Protein AF-A0AAD9UR66-F1 (afdb_monomer)

Radius of gyration: 23.98 Å; Cα contacts (8 Å, |Δi|>4): 132; chains: 1; bounding box: 66×40×78 Å

Structure (mmCIF, N/CA/C/O backbone):
data_AF-A0AAD9UR66-F1
#
_entry.id   AF-A0AAD9UR66-F1
#
loop_
_atom_site.group_PDB
_atom_site.id
_atom_site.type_symbol
_atom_site.label_atom_id
_atom_site.label_alt_id
_atom_site.label_comp_id
_atom_site.label_asym_id
_atom_site.label_entity_id
_atom_site.label_seq_id
_atom_site.pdbx_PDB_ins_code
_atom_site.Cartn_x
_atom_site.Cartn_y
_atom_site.Cartn_z
_atom_site.occupancy
_atom_site.B_iso_or_equiv
_atom_site.auth_seq_id
_atom_site.auth_comp_id
_atom_site.auth_asym_id
_atom_site.auth_atom_id
_atom_site.pdbx_PDB_model_num
ATOM 1 N N . MET A 1 1 ? -1.899 -6.808 -1.307 1.00 86.00 1 MET A N 1
ATOM 2 C CA . MET A 1 1 ? -2.776 -5.617 -1.385 1.00 86.00 1 MET A CA 1
ATOM 3 C C . MET A 1 1 ? -4.152 -5.946 -1.969 1.00 86.00 1 MET A C 1
ATOM 5 O O . MET A 1 1 ? -5.099 -5.958 -1.200 1.00 86.00 1 MET A O 1
ATOM 9 N N . LEU A 1 2 ? -4.307 -6.311 -3.254 1.00 85.00 2 LEU A N 1
ATOM 10 C CA . LEU A 1 2 ? -5.650 -6.570 -3.832 1.00 85.00 2 LEU A CA 1
ATOM 11 C C . LEU A 1 2 ? -6.428 -7.705 -3.149 1.00 85.00 2 LEU A C 1
ATOM 13 O O . LEU A 1 2 ? -7.561 -7.511 -2.721 1.00 85.00 2 LEU A O 1
ATOM 17 N N . VAL A 1 3 ? -5.807 -8.878 -3.002 1.00 86.25 3 VAL A N 1
ATOM 18 C CA . VAL A 1 3 ? -6.420 -10.044 -2.335 1.00 86.25 3 VAL A CA 1
ATOM 19 C C . VAL A 1 3 ? -6.869 -9.708 -0.909 1.00 86.25 3 VAL A C 1
ATOM 21 O O . VAL A 1 3 ? -7.932 -10.126 -0.460 1.00 86.25 3 VAL A O 1
ATOM 24 N N . GLU A 1 4 ? -6.077 -8.905 -0.210 1.00 84.44 4 GLU A N 1
ATOM 25 C CA . GLU A 1 4 ? -6.364 -8.455 1.147 1.00 84.44 4 GLU A CA 1
ATOM 26 C C . GLU A 1 4 ? -7.526 -7.454 1.191 1.00 84.44 4 GLU A C 1
ATOM 28 O O . GLU A 1 4 ? -8.425 -7.600 2.021 1.00 84.44 4 GLU A O 1
ATOM 33 N N . GLY A 1 5 ? -7.578 -6.511 0.244 1.00 83.56 5 GLY A N 1
ATOM 34 C CA . GLY A 1 5 ? -8.712 -5.604 0.062 1.00 83.56 5 GLY A CA 1
ATOM 35 C C . GLY A 1 5 ? -10.021 -6.352 -0.213 1.00 83.56 5 GLY A C 1
ATOM 36 O O . GLY A 1 5 ? -11.043 -6.047 0.403 1.00 83.56 5 GLY A O 1
ATOM 37 N N . ILE A 1 6 ? -9.988 -7.381 -1.067 1.00 84.44 6 ILE A N 1
ATOM 38 C CA . ILE A 1 6 ? -11.146 -8.249 -1.342 1.00 84.44 6 ILE A CA 1
ATOM 39 C C . ILE A 1 6 ? -11.554 -9.020 -0.081 1.00 84.44 6 ILE A C 1
ATOM 41 O O . ILE A 1 6 ? -12.735 -9.059 0.264 1.00 84.44 6 ILE A O 1
ATOM 45 N N . ASN A 1 7 ? -10.593 -9.601 0.641 1.00 84.94 7 ASN A N 1
ATOM 46 C CA . ASN A 1 7 ? -10.862 -10.335 1.875 1.00 84.94 7 ASN A CA 1
ATOM 47 C C . ASN A 1 7 ? -11.525 -9.447 2.942 1.00 84.94 7 ASN A C 1
ATOM 49 O O . ASN A 1 7 ? -12.503 -9.861 3.565 1.00 84.94 7 ASN A O 1
ATOM 53 N N . LEU A 1 8 ? -11.041 -8.215 3.125 1.00 82.62 8 LEU A N 1
ATOM 54 C CA . LEU A 1 8 ? -11.662 -7.245 4.028 1.00 82.62 8 LEU A CA 1
ATOM 55 C C . LEU A 1 8 ? -13.061 -6.835 3.578 1.00 82.62 8 LEU A C 1
ATOM 57 O O . LEU A 1 8 ? -13.972 -6.779 4.404 1.00 82.62 8 LEU A O 1
ATOM 61 N N . TYR A 1 9 ? -13.242 -6.574 2.283 1.00 83.62 9 TYR A N 1
ATOM 62 C CA . TYR A 1 9 ? -14.551 -6.245 1.729 1.00 83.62 9 TYR A CA 1
ATOM 63 C C . TYR A 1 9 ? -15.562 -7.361 2.000 1.00 83.62 9 TYR A C 1
ATOM 65 O O . TYR A 1 9 ? -16.654 -7.090 2.497 1.00 83.62 9 TYR A O 1
ATOM 73 N N . ILE A 1 10 ? -15.186 -8.620 1.754 1.00 82.44 10 ILE A N 1
ATOM 74 C CA . ILE A 1 10 ? -16.050 -9.761 2.057 1.00 82.44 10 ILE A CA 1
ATOM 75 C C . ILE A 1 10 ? -16.327 -9.814 3.559 1.00 82.44 10 ILE A C 1
ATOM 77 O O . ILE A 1 10 ? -17.490 -9.768 3.924 1.00 82.44 10 ILE A O 1
ATOM 81 N N . LYS A 1 11 ? -15.324 -9.781 4.444 1.00 79.94 11 LYS A N 1
ATOM 82 C CA . LYS A 1 11 ? -15.563 -9.807 5.904 1.00 79.94 11 LYS A CA 1
ATOM 83 C C . LYS A 1 11 ? -16.509 -8.705 6.402 1.00 79.94 11 LYS A C 1
ATOM 85 O O . LYS A 1 11 ? -17.255 -8.931 7.350 1.00 79.94 11 LYS A O 1
ATOM 90 N N . LEU A 1 12 ? -16.470 -7.517 5.798 1.00 75.75 12 LEU A N 1
ATOM 91 C CA . LEU A 1 12 ? -17.280 -6.377 6.233 1.00 75.75 12 LEU A CA 1
ATOM 92 C C . LEU A 1 12 ? -18.671 -6.313 5.595 1.00 75.75 12 LEU A C 1
ATOM 94 O O . LEU A 1 12 ? -19.565 -5.727 6.207 1.00 75.75 12 LEU A O 1
ATOM 98 N N . VAL A 1 13 ? -18.850 -6.871 4.394 1.00 74.69 13 VAL A N 1
ATOM 99 C CA . VAL A 1 13 ? -20.081 -6.725 3.592 1.00 74.69 13 VAL A CA 1
ATOM 100 C C . VAL A 1 13 ? -20.801 -8.060 3.354 1.00 74.69 13 VAL A C 1
ATOM 102 O O . VAL A 1 13 ? -22.018 -8.069 3.192 1.00 74.69 13 VAL A O 1
ATOM 105 N N . LYS A 1 14 ? -20.094 -9.196 3.340 1.00 66.62 14 LYS A N 1
ATOM 106 C CA . LYS A 1 14 ? -20.634 -10.523 2.994 1.00 66.62 14 LYS A CA 1
ATOM 107 C C . LYS A 1 14 ? -20.228 -11.626 3.993 1.00 66.62 14 LYS A C 1
ATOM 109 O O . LYS A 1 14 ? -19.059 -11.932 4.189 1.00 66.62 14 LYS A O 1
ATOM 114 N N . VAL A 1 15 ? -21.210 -12.329 4.556 1.00 65.44 15 VAL A N 1
ATOM 115 C CA . VAL A 1 15 ? -21.036 -13.329 5.635 1.00 65.44 15 VAL A CA 1
ATOM 116 C C . VAL A 1 15 ? -20.659 -14.730 5.098 1.00 65.44 15 VAL A C 1
ATOM 118 O O . VAL A 1 15 ? -21.337 -15.712 5.382 1.00 65.44 15 VAL A O 1
ATOM 121 N N . PHE A 1 16 ? -19.612 -14.864 4.274 1.00 58.22 16 PHE A N 1
ATOM 122 C CA . PHE A 1 16 ? -19.235 -16.167 3.683 1.00 58.22 16 PHE A CA 1
ATOM 123 C C . PHE A 1 16 ? -18.061 -16.872 4.388 1.00 58.22 16 PHE A C 1
ATOM 125 O O . PHE A 1 16 ? -17.147 -16.242 4.916 1.00 58.22 16 PHE A O 1
ATOM 132 N N . SER A 1 17 ? -18.076 -18.213 4.356 1.00 58.41 17 SER A N 1
ATOM 133 C CA . SER A 1 17 ? -17.062 -19.092 4.963 1.00 58.41 17 SER A CA 1
ATOM 134 C C . SER A 1 17 ? -15.722 -19.061 4.210 1.00 58.41 17 SER A C 1
ATOM 136 O O . SER A 1 17 ? -15.641 -19.376 3.023 1.00 58.41 17 SER A O 1
ATOM 138 N N . VAL A 1 18 ? -14.650 -18.708 4.927 1.00 61.53 18 VAL A N 1
ATOM 139 C CA . VAL A 1 18 ? -13.346 -18.280 4.377 1.00 61.53 18 VAL A CA 1
ATOM 140 C C . VAL A 1 18 ? -12.458 -19.445 3.895 1.00 61.53 18 VAL A C 1
ATOM 142 O O . VAL A 1 18 ? -11.559 -19.249 3.078 1.00 61.53 18 VAL A O 1
ATOM 145 N N . LYS A 1 19 ? -12.704 -20.684 4.352 1.00 62.25 19 LYS A N 1
ATOM 146 C CA . LYS A 1 19 ? -11.761 -21.811 4.175 1.00 62.25 19 LYS A CA 1
ATOM 147 C C . LYS A 1 19 ? -11.572 -22.264 2.719 1.00 62.25 19 LYS A C 1
ATOM 149 O O . LYS A 1 19 ? -10.443 -22.519 2.320 1.00 62.25 19 LYS A O 1
ATOM 154 N N . LYS A 1 20 ? -12.636 -22.323 1.904 1.00 61.47 20 LYS A N 1
ATOM 155 C CA . LYS A 1 20 ? -12.526 -22.686 0.470 1.00 61.47 20 LYS A CA 1
ATOM 156 C C . LYS A 1 20 ? -11.923 -21.566 -0.392 1.00 61.47 20 LYS A C 1
ATOM 158 O O . LYS A 1 20 ? -11.473 -21.819 -1.502 1.00 61.47 20 LYS A O 1
ATOM 163 N N . LEU A 1 21 ? -11.892 -20.338 0.123 1.00 73.81 21 LEU A N 1
ATOM 164 C CA . LEU A 1 21 ? -11.498 -19.141 -0.618 1.00 73.81 21 LEU A CA 1
ATOM 165 C C . LEU A 1 21 ? -9.986 -18.868 -0.540 1.00 73.81 21 LEU A C 1
ATOM 167 O O . LEU A 1 21 ? -9.431 -18.234 -1.430 1.00 73.81 21 LEU A O 1
ATOM 171 N N . PHE A 1 22 ? -9.304 -19.392 0.485 1.00 77.50 22 PHE A N 1
ATOM 172 C CA . PHE A 1 22 ? -7.876 -19.150 0.712 1.00 77.50 22 PHE A CA 1
ATOM 173 C C . PHE A 1 22 ? -6.977 -19.694 -0.409 1.00 77.50 22 PHE A C 1
ATOM 175 O O . PHE A 1 22 ? -6.086 -18.989 -0.875 1.00 77.50 22 PHE A O 1
ATOM 182 N N . ALA A 1 23 ? -7.238 -20.913 -0.896 1.00 79.25 23 ALA A N 1
ATOM 183 C CA . ALA A 1 23 ? -6.473 -21.491 -2.004 1.00 79.25 23 ALA A CA 1
ATOM 184 C C . ALA A 1 23 ? -6.641 -20.677 -3.300 1.00 79.25 23 ALA A C 1
ATOM 186 O O . ALA A 1 23 ? -5.665 -20.392 -3.990 1.00 79.25 23 ALA A O 1
ATOM 187 N N . MET A 1 24 ? -7.867 -20.225 -3.586 1.00 81.44 24 MET A N 1
ATOM 188 C CA . MET A 1 24 ? -8.156 -19.345 -4.721 1.00 81.44 24 MET A CA 1
ATOM 189 C C . MET A 1 24 ? -7.433 -17.996 -4.586 1.00 81.44 24 MET A C 1
ATOM 191 O O . MET A 1 24 ? -6.866 -17.494 -5.551 1.00 81.44 24 MET A O 1
ATOM 195 N N . TYR A 1 25 ? -7.396 -17.421 -3.384 1.00 84.00 25 TYR A N 1
ATOM 196 C CA . TYR A 1 25 ? -6.667 -16.185 -3.101 1.00 84.00 25 TYR A CA 1
ATOM 197 C C . TYR A 1 25 ? -5.159 -16.309 -3.279 1.00 84.00 25 TYR A C 1
ATOM 199 O O . TYR A 1 25 ? -4.537 -15.386 -3.805 1.00 84.00 25 TYR A O 1
ATOM 207 N N . LEU A 1 26 ? -4.582 -17.444 -2.889 1.00 83.94 26 LEU A N 1
ATOM 208 C CA . LEU A 1 26 ? -3.169 -17.721 -3.111 1.00 83.94 26 LEU A CA 1
ATOM 209 C C . LEU A 1 26 ? -2.870 -17.849 -4.612 1.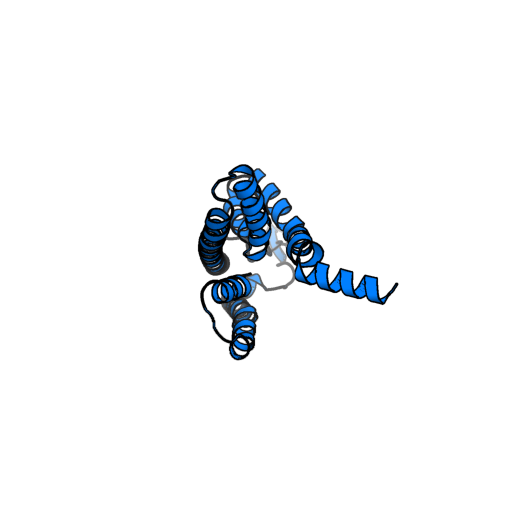00 83.94 26 LEU A C 1
ATOM 211 O O . LEU A 1 26 ? -1.930 -17.228 -5.106 1.00 83.94 26 LEU A O 1
ATOM 215 N N . ALA A 1 27 ? -3.718 -18.571 -5.350 1.00 85.06 27 ALA A N 1
ATOM 216 C CA . ALA A 1 27 ? -3.585 -18.718 -6.797 1.00 85.06 27 ALA A CA 1
ATOM 217 C C . ALA A 1 27 ? -3.698 -17.372 -7.533 1.00 85.06 27 ALA A C 1
ATOM 219 O O . ALA A 1 27 ? -2.895 -17.092 -8.416 1.00 85.06 27 ALA A O 1
ATOM 220 N N . ILE A 1 28 ? -4.633 -16.500 -7.146 1.00 86.25 28 ILE A N 1
ATOM 221 C CA . ILE A 1 28 ? -4.770 -15.163 -7.746 1.00 86.25 28 ILE A CA 1
ATOM 222 C C . ILE A 1 28 ? -3.584 -14.270 -7.363 1.00 86.25 28 ILE A C 1
ATOM 224 O O . ILE A 1 28 ? -3.033 -13.578 -8.216 1.00 86.25 28 ILE A O 1
ATOM 228 N N . GLY A 1 29 ? -3.181 -14.289 -6.090 1.00 85.12 29 GLY A N 1
ATOM 229 C CA . GLY A 1 29 ? -2.119 -13.432 -5.568 1.00 85.12 29 GLY A CA 1
ATOM 230 C C . GLY A 1 29 ? -0.748 -13.711 -6.181 1.00 85.12 29 GLY A C 1
ATOM 231 O O . GLY A 1 29 ? -0.007 -12.765 -6.424 1.00 85.12 29 GLY A O 1
ATOM 232 N N . TRP A 1 30 ? -0.430 -14.978 -6.458 1.00 86.81 30 TRP A N 1
ATOM 233 C CA . TRP A 1 30 ? 0.866 -15.386 -7.014 1.00 86.81 30 TRP A CA 1
ATOM 234 C C . TRP A 1 30 ? 0.812 -15.706 -8.507 1.00 86.81 30 TRP A C 1
ATOM 236 O O . TRP A 1 30 ? 1.728 -15.356 -9.249 1.00 86.81 30 TRP A O 1
ATOM 246 N N . GLY A 1 31 ? -0.273 -16.328 -8.966 1.00 87.12 31 GLY A N 1
ATOM 247 C CA . GLY A 1 31 ? -0.431 -16.755 -10.352 1.00 87.12 31 GLY A CA 1
ATOM 248 C C . GLY A 1 31 ? -0.595 -15.584 -11.313 1.00 87.12 31 GLY A C 1
ATOM 249 O O . GLY A 1 31 ? 0.079 -15.552 -12.337 1.00 87.12 31 GLY A O 1
ATOM 250 N N . VAL A 1 32 ? -1.425 -14.587 -10.983 1.00 84.00 32 VAL A N 1
ATOM 251 C CA . VAL A 1 32 ? -1.643 -13.435 -11.877 1.00 84.00 32 VAL A CA 1
ATOM 252 C C . VAL A 1 32 ? -0.345 -12.645 -12.111 1.00 84.00 32 VAL A C 1
ATOM 254 O O . VAL A 1 32 ? -0.013 -12.422 -13.277 1.00 84.00 32 VAL A O 1
ATOM 257 N N . PRO A 1 33 ? 0.453 -12.279 -11.083 1.00 84.88 33 PRO A N 1
ATOM 258 C CA . PRO A 1 33 ? 1.757 -11.656 -11.310 1.00 84.88 33 PRO A CA 1
ATOM 259 C C . PRO A 1 33 ? 2.722 -12.537 -12.107 1.00 84.88 33 PRO A C 1
ATOM 261 O O . PRO A 1 33 ? 3.376 -12.032 -13.016 1.00 84.88 33 PRO A O 1
ATOM 264 N N . ALA A 1 34 ? 2.787 -13.842 -11.815 1.00 86.62 34 ALA A N 1
ATOM 265 C CA . ALA A 1 34 ? 3.666 -14.766 -12.532 1.00 86.62 34 ALA A CA 1
ATOM 266 C C . ALA A 1 34 ? 3.313 -14.859 -14.026 1.00 86.62 34 ALA A C 1
ATOM 268 O O . ALA A 1 34 ? 4.205 -14.820 -14.870 1.00 86.62 34 ALA A O 1
ATOM 269 N N . VAL A 1 35 ? 2.019 -14.910 -14.361 1.00 86.88 35 VAL A N 1
ATOM 270 C CA . VAL A 1 35 ? 1.535 -14.921 -15.749 1.00 86.88 35 VAL A CA 1
ATOM 271 C C . VAL A 1 35 ? 1.856 -13.606 -16.454 1.00 86.88 35 VAL A C 1
ATOM 273 O O . VAL A 1 35 ? 2.366 -13.633 -17.570 1.00 86.88 35 VAL A O 1
ATOM 276 N N . ILE A 1 36 ? 1.605 -12.457 -15.814 1.00 83.06 36 ILE A N 1
ATOM 277 C CA . ILE A 1 36 ? 1.914 -11.144 -16.402 1.00 83.06 36 ILE A CA 1
ATOM 278 C C . ILE A 1 36 ? 3.416 -11.035 -16.683 1.00 83.06 36 ILE A C 1
ATOM 280 O O . ILE A 1 36 ? 3.804 -10.722 -17.805 1.00 83.06 36 ILE A O 1
ATOM 284 N N . VAL A 1 37 ? 4.265 -11.339 -15.698 1.00 81.75 37 VAL A N 1
ATOM 285 C CA . VAL A 1 37 ? 5.726 -11.279 -15.863 1.00 81.75 37 VAL A CA 1
ATOM 286 C C . VAL A 1 37 ? 6.198 -12.267 -16.931 1.00 81.75 37 VAL A C 1
ATOM 288 O O . VAL A 1 37 ? 6.984 -11.885 -17.796 1.00 81.75 37 VAL A O 1
ATOM 291 N N . GLY A 1 38 ? 5.679 -13.498 -16.932 1.00 83.69 38 GLY A N 1
ATOM 292 C CA . GLY A 1 38 ? 6.021 -14.517 -17.926 1.00 83.69 38 GLY A CA 1
ATOM 293 C C . GLY A 1 38 ? 5.635 -14.122 -19.355 1.00 83.69 38 GLY A C 1
ATOM 294 O O . GLY A 1 38 ? 6.431 -14.291 -20.279 1.00 83.69 38 GLY A O 1
ATOM 295 N N . LEU A 1 39 ? 4.452 -13.530 -19.546 1.00 82.69 39 LEU A N 1
ATOM 296 C CA . LEU A 1 39 ? 4.006 -13.021 -20.847 1.00 82.69 39 LEU A CA 1
ATOM 297 C C . LEU A 1 39 ? 4.889 -11.868 -21.331 1.00 82.69 39 LEU A C 1
ATOM 299 O O . LEU A 1 39 ? 5.317 -11.865 -22.484 1.00 82.69 39 LEU A O 1
ATOM 303 N N . VAL A 1 40 ? 5.207 -10.909 -20.459 1.00 77.38 40 VAL A N 1
ATOM 304 C CA . VAL A 1 40 ? 6.074 -9.775 -20.820 1.00 77.38 40 VAL A CA 1
ATOM 305 C C . VAL A 1 40 ? 7.481 -10.259 -21.174 1.00 77.38 40 VAL A C 1
ATOM 307 O O . VAL A 1 40 ? 8.031 -9.825 -22.188 1.00 77.38 40 VAL A O 1
ATOM 310 N N . ALA A 1 41 ? 8.034 -11.194 -20.396 1.00 76.62 41 ALA A N 1
ATOM 311 C CA . ALA A 1 41 ? 9.328 -11.807 -20.680 1.00 76.62 41 ALA A CA 1
ATOM 312 C C . ALA A 1 41 ? 9.334 -12.557 -22.022 1.00 76.62 41 ALA A C 1
ATOM 314 O O . ALA A 1 41 ? 10.323 -12.501 -22.747 1.00 76.62 41 ALA A O 1
ATOM 315 N N . SER A 1 42 ? 8.213 -13.184 -22.391 1.00 79.38 42 SER A N 1
ATOM 316 C CA . SER A 1 42 ? 8.064 -13.885 -23.672 1.00 79.38 42 SER A CA 1
ATOM 317 C C . SER A 1 42 ? 7.968 -12.926 -24.867 1.00 79.38 42 SER A C 1
ATOM 319 O O . SER A 1 42 ? 8.541 -13.193 -25.919 1.00 79.38 42 SER A O 1
ATOM 321 N N . ILE A 1 43 ? 7.263 -11.797 -24.724 1.00 78.25 43 ILE A N 1
ATOM 322 C CA . ILE A 1 43 ? 7.052 -10.822 -25.814 1.00 78.25 43 ILE A CA 1
ATOM 323 C C . ILE A 1 43 ? 8.304 -9.957 -26.046 1.00 78.25 43 ILE A C 1
ATOM 325 O O . ILE A 1 43 ? 8.606 -9.565 -27.177 1.00 78.25 43 ILE A O 1
ATOM 329 N N . ARG A 1 44 ? 9.034 -9.623 -24.977 1.00 70.50 44 ARG A N 1
ATOM 330 C CA . ARG A 1 44 ? 10.249 -8.796 -25.013 1.00 70.50 44 ARG A CA 1
ATOM 331 C C . ARG A 1 44 ? 11.322 -9.421 -24.110 1.00 70.50 44 ARG A C 1
ATOM 333 O O . ARG A 1 44 ? 11.584 -8.904 -23.019 1.00 70.50 44 ARG A O 1
ATOM 340 N N . PRO A 1 45 ? 11.996 -10.493 -24.560 1.00 67.75 45 PRO A N 1
ATOM 341 C CA . PRO A 1 45 ? 13.070 -11.103 -23.781 1.00 67.75 45 PRO A CA 1
ATOM 342 C C . PRO A 1 45 ? 14.215 -10.114 -23.536 1.00 67.75 45 PRO A C 1
ATOM 344 O O . PRO A 1 45 ? 14.779 -10.103 -22.453 1.00 67.75 45 PRO A O 1
ATOM 347 N N . SER A 1 46 ? 14.463 -9.179 -24.464 1.00 63.03 46 SER A N 1
ATOM 348 C CA . SER A 1 46 ? 15.496 -8.136 -24.359 1.00 63.03 46 SER A CA 1
ATOM 349 C C . SER A 1 46 ? 15.338 -7.168 -23.173 1.00 63.03 46 SER A C 1
ATOM 351 O O . SER A 1 46 ? 16.288 -6.465 -22.843 1.00 63.03 46 SER A O 1
ATOM 353 N N . THR A 1 47 ? 14.160 -7.102 -22.537 1.00 60.19 47 THR A N 1
ATOM 354 C CA . THR A 1 47 ? 13.935 -6.323 -21.298 1.00 60.19 47 THR A CA 1
ATOM 355 C C . THR A 1 47 ? 14.367 -7.062 -20.030 1.00 60.19 47 THR A C 1
ATOM 357 O O . THR A 1 47 ? 14.636 -6.410 -19.023 1.00 60.19 47 THR A O 1
ATOM 360 N N . PHE A 1 48 ? 14.425 -8.396 -20.077 1.00 59.22 48 PHE A N 1
ATOM 361 C CA . PHE A 1 48 ? 14.907 -9.269 -18.996 1.00 59.22 48 PHE A CA 1
ATOM 362 C C . PHE A 1 48 ? 16.256 -9.918 -19.324 1.00 59.22 48 PHE A C 1
ATOM 364 O O . PHE A 1 48 ? 16.807 -10.647 -18.504 1.00 59.22 48 PHE A O 1
ATOM 371 N N . ASP A 1 49 ? 16.772 -9.660 -20.522 1.00 58.19 49 ASP A N 1
ATOM 372 C CA . ASP A 1 49 ? 18.051 -10.147 -20.994 1.00 58.19 49 ASP A CA 1
ATOM 373 C C . ASP A 1 49 ? 19.171 -9.548 -20.137 1.00 58.19 49 ASP A C 1
ATOM 375 O O . ASP A 1 49 ? 19.441 -8.344 -20.158 1.00 58.19 49 ASP A O 1
ATOM 379 N N . MET A 1 50 ? 19.780 -10.415 -19.331 1.00 55.19 50 MET A N 1
ATOM 380 C CA . MET A 1 50 ? 20.910 -10.106 -18.455 1.00 55.19 50 MET A CA 1
ATOM 381 C C . MET A 1 50 ? 22.239 -10.122 -19.229 1.00 55.19 50 MET A C 1
ATOM 383 O O . MET A 1 50 ? 23.292 -10.011 -18.600 1.00 55.19 50 MET A O 1
ATOM 387 N N . ALA A 1 51 ? 22.212 -10.273 -20.563 1.00 53.59 51 ALA A N 1
ATOM 388 C CA . ALA A 1 51 ? 23.405 -10.291 -21.400 1.00 53.59 51 ALA A CA 1
ATOM 389 C C . ALA A 1 51 ? 24.291 -9.050 -21.191 1.00 53.59 51 ALA A C 1
ATOM 391 O O . ALA A 1 51 ? 23.831 -7.914 -21.005 1.00 53.59 51 ALA A O 1
ATOM 392 N N . GLU A 1 52 ? 25.597 -9.304 -21.198 1.00 50.66 52 GLU A N 1
ATOM 393 C CA . GLU A 1 52 ? 26.641 -8.309 -20.998 1.00 50.66 52 GLU A CA 1
ATOM 394 C C . GLU A 1 52 ? 26.656 -7.284 -22.144 1.00 50.66 52 GLU A C 1
ATOM 396 O O . GLU A 1 52 ? 26.177 -7.554 -23.245 1.00 50.66 52 GLU A O 1
ATOM 401 N N . SER A 1 53 ? 27.118 -6.066 -21.844 1.00 55.56 53 SER A N 1
ATOM 402 C CA . SER A 1 53 ? 27.027 -4.884 -22.710 1.00 55.56 53 SER A CA 1
ATOM 403 C C . SER A 1 53 ? 27.342 -5.174 -24.177 1.00 55.56 53 SER A C 1
ATOM 405 O O . SER A 1 53 ? 28.341 -5.815 -24.488 1.00 55.56 53 SER A O 1
ATOM 407 N N . GLU A 1 54 ? 26.537 -4.622 -25.082 1.00 58.69 54 GLU A N 1
ATOM 408 C CA . GLU A 1 54 ? 26.784 -4.738 -26.514 1.00 58.69 54 GLU A CA 1
ATOM 409 C C . GLU A 1 54 ? 27.971 -3.843 -26.895 1.00 58.69 54 GLU A C 1
ATOM 411 O O . GLU A 1 54 ? 27.882 -2.610 -26.865 1.00 58.69 54 GLU A O 1
ATOM 416 N N . THR A 1 55 ? 29.109 -4.471 -27.190 1.00 58.62 55 THR A N 1
ATOM 417 C CA . THR A 1 55 ? 30.318 -3.791 -27.661 1.00 58.62 55 THR A CA 1
ATOM 418 C C . THR A 1 55 ? 30.166 -3.512 -29.149 1.00 58.62 55 THR A C 1
ATOM 420 O O . THR A 1 55 ? 30.339 -4.399 -29.983 1.00 58.62 55 THR A O 1
ATOM 423 N N . THR A 1 56 ? 29.828 -2.277 -29.502 1.00 64.75 56 THR A N 1
ATOM 424 C CA . THR A 1 56 ? 29.794 -1.840 -30.901 1.00 64.75 56 THR A CA 1
ATOM 425 C C . THR A 1 56 ? 31.169 -1.318 -31.299 1.00 64.75 56 THR A C 1
ATOM 427 O O . THR A 1 56 ? 31.674 -0.371 -30.694 1.00 64.75 56 THR A O 1
ATOM 430 N N . GLY A 1 57 ? 31.782 -1.932 -32.312 1.00 69.25 57 GLY A N 1
ATOM 431 C CA . GLY A 1 57 ? 32.976 -1.388 -32.953 1.00 69.25 57 GLY A CA 1
ATOM 432 C C . GLY A 1 57 ? 32.606 -0.158 -33.780 1.00 69.25 57 GLY A C 1
ATOM 433 O O . GLY A 1 57 ? 31.756 -0.245 -34.663 1.00 69.25 57 GLY A O 1
ATOM 434 N N . ILE A 1 58 ? 33.219 0.984 -33.483 1.00 76.31 58 ILE A N 1
ATOM 435 C CA . ILE A 1 58 ? 33.088 2.217 -34.257 1.00 76.31 58 ILE A CA 1
ATOM 436 C C . ILE A 1 58 ? 34.384 2.398 -35.043 1.00 76.31 58 ILE A C 1
ATOM 438 O O . ILE A 1 58 ? 35.465 2.508 -34.464 1.00 76.31 58 ILE A O 1
ATOM 442 N N . THR A 1 59 ? 34.273 2.429 -36.367 1.00 71.94 59 THR A N 1
ATOM 443 C CA . THR A 1 59 ? 35.398 2.670 -37.275 1.00 71.94 59 THR A CA 1
ATOM 444 C C . THR A 1 59 ? 35.372 4.117 -37.760 1.00 71.94 59 THR A C 1
ATOM 446 O O . THR A 1 59 ? 34.447 4.513 -38.470 1.00 71.94 59 THR A O 1
ATOM 449 N N . CYS A 1 60 ? 36.390 4.900 -37.400 1.00 75.06 60 CYS A N 1
ATOM 450 C CA . CYS A 1 60 ? 36.591 6.269 -37.879 1.00 75.06 60 CYS A CA 1
ATOM 451 C C . CYS A 1 60 ? 37.860 6.314 -38.740 1.00 75.06 60 CYS A C 1
ATOM 453 O O . CYS A 1 60 ? 38.969 6.469 -38.226 1.00 75.06 60 CYS A O 1
ATOM 455 N N . GLY A 1 61 ? 37.712 6.152 -40.057 1.00 80.62 61 GLY A N 1
ATOM 456 C CA . GLY A 1 61 ? 38.857 6.067 -40.970 1.00 80.62 61 GLY A CA 1
ATOM 457 C C . GLY A 1 61 ? 39.719 4.832 -40.678 1.00 80.62 61 GLY A C 1
ATOM 458 O O . GLY A 1 61 ? 39.204 3.720 -40.670 1.00 80.62 61 GLY A O 1
ATOM 459 N N . ALA A 1 62 ? 41.018 5.020 -40.421 1.00 78.94 62 ALA A N 1
ATOM 460 C CA . ALA A 1 62 ? 41.949 3.939 -40.065 1.00 78.94 62 ALA A CA 1
ATOM 461 C C . ALA A 1 62 ? 41.908 3.528 -38.574 1.00 78.94 62 ALA A C 1
ATOM 463 O O . ALA A 1 62 ? 42.637 2.622 -38.169 1.00 78.94 62 ALA A O 1
ATOM 464 N N . LEU A 1 63 ? 41.097 4.196 -37.743 1.00 72.94 63 LEU A N 1
ATOM 465 C CA . LEU A 1 63 ? 41.030 3.958 -36.302 1.00 72.94 63 LEU A CA 1
ATOM 466 C C . LEU A 1 63 ? 39.824 3.075 -35.942 1.00 72.94 63 LEU A C 1
ATOM 468 O O . LEU A 1 63 ? 38.680 3.437 -36.226 1.00 72.94 63 LEU A O 1
ATOM 472 N N . ASN A 1 64 ? 40.082 1.956 -35.257 1.00 72.88 64 ASN A N 1
ATOM 473 C CA . ASN A 1 64 ? 39.054 1.060 -34.723 1.00 72.88 64 ASN A CA 1
ATOM 474 C C . ASN A 1 64 ? 38.906 1.275 -33.212 1.00 72.88 64 ASN A C 1
ATOM 476 O O . ASN A 1 64 ? 39.830 0.988 -32.452 1.00 72.88 64 ASN A O 1
ATOM 480 N N . LEU A 1 65 ? 37.740 1.757 -32.780 1.00 78.19 65 LEU A N 1
ATOM 481 C CA . LEU A 1 65 ? 37.395 1.949 -31.371 1.00 78.19 65 LEU A CA 1
ATOM 482 C C . LEU A 1 65 ? 36.303 0.964 -30.956 1.00 78.19 65 LEU A C 1
ATOM 484 O O . LEU A 1 65 ? 35.347 0.730 -31.692 1.00 78.19 65 LEU A O 1
ATOM 488 N N . THR A 1 66 ? 36.407 0.415 -29.752 1.00 70.44 66 THR A N 1
ATOM 489 C CA . THR A 1 66 ? 35.339 -0.371 -29.130 1.00 70.44 66 THR A CA 1
ATOM 490 C C . THR A 1 66 ? 34.554 0.529 -28.182 1.00 70.44 66 THR A C 1
ATOM 492 O O . THR A 1 66 ? 35.080 1.010 -27.181 1.00 70.44 66 THR A O 1
ATOM 495 N N . ALA A 1 67 ? 33.287 0.792 -28.504 1.00 64.81 67 ALA A N 1
ATOM 496 C CA . ALA A 1 67 ? 32.384 1.528 -27.628 1.00 64.81 67 ALA A CA 1
ATOM 497 C C . ALA A 1 67 ? 31.452 0.545 -26.915 1.00 64.81 67 ALA A C 1
ATOM 499 O O . ALA A 1 67 ? 30.725 -0.222 -27.552 1.00 64.81 67 ALA A O 1
ATOM 500 N N . THR A 1 68 ? 31.457 0.574 -25.586 1.00 61.28 68 THR A N 1
ATOM 501 C CA . THR A 1 68 ? 30.508 -0.168 -24.756 1.00 61.28 68 THR A CA 1
ATOM 502 C C . THR A 1 68 ? 29.201 0.612 -24.674 1.00 61.28 68 THR A C 1
ATOM 504 O O . THR A 1 68 ? 29.102 1.646 -24.009 1.00 61.28 68 THR A O 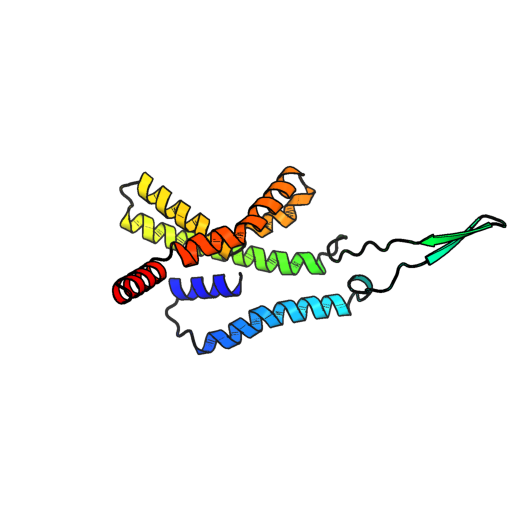1
ATOM 507 N N . LYS A 1 69 ? 28.159 0.132 -25.360 1.00 59.12 69 LYS A N 1
ATOM 508 C CA . LYS A 1 69 ? 26.824 0.719 -25.236 1.00 59.12 69 LYS A CA 1
ATOM 509 C C . LYS A 1 69 ? 26.153 0.133 -24.001 1.00 59.12 69 LYS A C 1
ATOM 511 O O . LYS A 1 69 ? 25.722 -1.021 -23.991 1.00 59.12 69 LYS A O 1
ATOM 516 N N . GLN A 1 70 ? 26.040 0.937 -22.948 1.00 57.19 70 GLN A N 1
ATOM 517 C CA . GLN A 1 70 ? 25.288 0.543 -21.763 1.00 57.19 70 GLN A CA 1
ATOM 518 C C . GLN A 1 70 ? 23.804 0.456 -22.133 1.00 57.19 70 GLN A C 1
ATOM 520 O O . GLN A 1 70 ? 23.129 1.475 -22.285 1.00 57.19 70 GLN A O 1
ATOM 525 N N . ARG A 1 71 ? 23.290 -0.765 -22.335 1.00 55.22 71 ARG A N 1
ATOM 526 C CA . ARG A 1 71 ? 21.851 -0.971 -22.532 1.00 55.22 71 ARG A CA 1
ATOM 527 C C . ARG A 1 71 ? 21.134 -0.427 -21.296 1.00 55.22 71 ARG A C 1
ATOM 529 O O . ARG A 1 71 ? 21.460 -0.803 -20.170 1.00 55.22 71 ARG A O 1
ATOM 536 N N . THR A 1 72 ? 20.176 0.475 -21.492 1.00 53.25 72 THR A N 1
ATOM 537 C CA . THR A 1 72 ? 19.300 0.973 -20.429 1.00 53.25 72 THR A CA 1
ATOM 538 C C . THR A 1 72 ? 18.411 -0.173 -19.957 1.00 53.25 72 THR A C 1
ATOM 540 O O . THR A 1 72 ? 17.334 -0.431 -20.487 1.00 53.25 72 THR A O 1
ATOM 543 N N . ARG A 1 73 ? 18.908 -0.903 -18.956 1.00 53.16 73 ARG A N 1
ATOM 544 C CA . ARG A 1 73 ? 18.209 -1.979 -18.251 1.00 53.16 73 ARG A CA 1
ATOM 545 C C . ARG A 1 73 ? 17.093 -1.369 -17.416 1.00 53.16 73 ARG A C 1
ATOM 547 O O . ARG A 1 73 ? 17.315 -0.950 -16.284 1.00 53.16 73 ARG A O 1
ATOM 554 N N . CYS A 1 74 ? 15.903 -1.247 -17.975 1.00 57.12 74 CYS A N 1
ATOM 555 C CA . CYS A 1 74 ? 14.750 -0.783 -17.221 1.00 57.12 74 CYS A CA 1
ATOM 556 C C . CYS A 1 74 ? 13.491 -1.307 -17.898 1.00 57.12 74 CYS A C 1
ATOM 558 O O . CYS A 1 74 ? 13.081 -0.753 -18.915 1.00 57.12 74 CYS A O 1
ATOM 560 N N . TRP A 1 75 ? 12.817 -2.302 -17.302 1.00 54.72 75 TRP A N 1
ATOM 561 C CA . TRP A 1 75 ? 11.461 -2.661 -17.756 1.00 54.72 75 TRP A CA 1
ATOM 562 C C . TRP A 1 75 ? 10.531 -1.444 -17.717 1.00 54.72 75 TRP A C 1
ATOM 564 O O . TRP A 1 75 ? 9.498 -1.415 -18.379 1.00 54.72 75 TRP A O 1
ATOM 574 N N . MET A 1 76 ? 10.868 -0.468 -16.863 1.00 51.06 76 MET A N 1
ATOM 575 C CA . MET A 1 76 ? 10.077 0.716 -16.554 1.00 51.06 76 MET A CA 1
ATOM 576 C C . MET A 1 76 ? 10.514 1.947 -17.366 1.00 51.06 76 MET A C 1
ATOM 578 O O . MET A 1 76 ? 9.867 2.985 -17.256 1.00 51.06 76 MET A O 1
ATOM 582 N N . ASN A 1 77 ? 11.570 1.834 -18.192 1.00 46.31 77 ASN A N 1
ATOM 583 C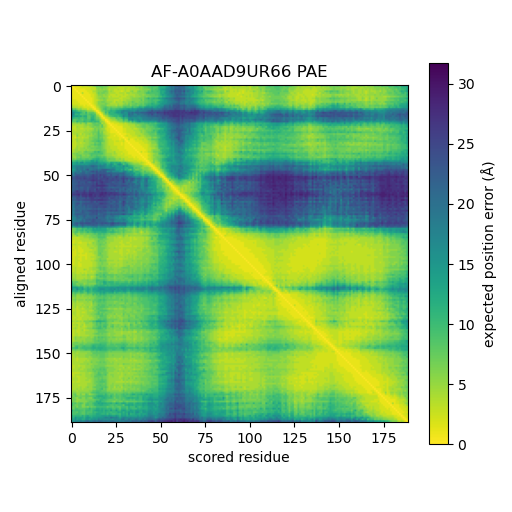 CA . ASN A 1 77 ? 11.949 2.861 -19.166 1.00 46.31 77 ASN A CA 1
ATOM 584 C C . ASN A 1 77 ? 11.266 2.573 -20.499 1.00 46.31 77 ASN A C 1
ATOM 586 O O . ASN A 1 77 ? 11.451 1.515 -21.098 1.00 46.31 77 ASN A O 1
ATOM 590 N N . GLY A 1 78 ? 10.520 3.563 -20.975 1.00 57.62 78 GLY A N 1
ATOM 591 C CA . GLY A 1 78 ? 9.805 3.523 -22.242 1.00 57.62 78 GLY A CA 1
ATOM 592 C C . GLY A 1 78 ? 8.293 3.591 -22.059 1.00 57.62 78 GLY A C 1
ATOM 593 O O . GLY A 1 78 ? 7.740 3.176 -21.040 1.00 57.62 78 GLY A O 1
ATOM 594 N N . ASN A 1 79 ? 7.611 4.086 -23.093 1.00 56.62 79 ASN A N 1
ATOM 595 C CA . ASN A 1 79 ? 6.149 4.192 -23.199 1.00 56.62 79 ASN A CA 1
ATOM 596 C C . ASN A 1 79 ? 5.435 2.821 -23.280 1.00 56.62 79 ASN A C 1
ATOM 598 O O . ASN A 1 79 ? 4.382 2.695 -23.906 1.00 56.62 79 ASN A O 1
ATOM 602 N N . LEU A 1 80 ? 5.992 1.764 -22.680 1.00 62.75 80 LEU A N 1
ATOM 603 C CA . LEU A 1 80 ? 5.389 0.437 -22.668 1.00 62.75 80 LEU A CA 1
ATOM 604 C C . LEU A 1 80 ? 4.319 0.344 -21.575 1.00 62.75 80 LEU A C 1
ATOM 606 O O . LEU A 1 80 ? 4.538 -0.116 -20.452 1.00 62.75 80 LEU A O 1
ATOM 610 N N . TRP A 1 81 ? 3.103 0.712 -21.967 1.00 73.75 81 TRP A N 1
ATOM 611 C CA . TRP A 1 81 ? 1.872 0.494 -21.203 1.00 73.75 81 TRP A CA 1
ATOM 612 C C . TRP A 1 81 ? 1.567 -0.980 -20.909 1.00 73.75 81 TRP A C 1
ATOM 614 O O . TRP A 1 81 ? 0.750 -1.264 -20.040 1.00 73.75 81 TRP A O 1
ATOM 624 N N . ILE A 1 82 ? 2.259 -1.918 -21.560 1.00 72.69 82 ILE A N 1
ATOM 625 C CA . ILE A 1 82 ? 2.163 -3.358 -21.286 1.00 72.69 82 ILE A CA 1
ATOM 626 C C . ILE A 1 82 ? 2.471 -3.694 -19.818 1.00 72.69 82 ILE A C 1
ATOM 628 O O . ILE A 1 82 ? 1.810 -4.559 -19.253 1.00 72.69 82 ILE A O 1
ATOM 632 N N . TYR A 1 83 ? 3.419 -2.993 -19.180 1.00 71.69 83 TYR A N 1
ATOM 633 C CA . TYR A 1 83 ? 3.719 -3.190 -17.756 1.00 71.69 83 TYR A CA 1
ATOM 634 C C . TYR A 1 83 ? 2.888 -2.262 -16.857 1.00 71.69 83 TYR A C 1
ATOM 636 O O . TYR A 1 83 ? 2.284 -2.691 -15.873 1.00 71.69 83 TYR A O 1
ATOM 644 N N . LYS A 1 84 ? 2.829 -0.971 -17.214 1.00 78.44 84 LYS A N 1
ATOM 645 C CA . LYS A 1 84 ? 2.146 0.061 -16.419 1.00 78.44 84 LYS A CA 1
ATOM 646 C C . LYS A 1 84 ? 0.623 -0.165 -16.351 1.00 78.44 84 LYS A C 1
ATOM 648 O O . LYS A 1 84 ? 0.019 0.087 -15.313 1.00 78.44 84 LYS A O 1
ATOM 653 N N . GLY A 1 85 ? 0.010 -0.672 -17.421 1.00 84.38 85 GLY A N 1
ATOM 654 C CA . GLY A 1 85 ? -1.439 -0.847 -17.567 1.00 84.38 85 GLY A CA 1
ATOM 655 C C . GLY A 1 85 ? -2.059 -1.845 -16.582 1.00 84.38 85 GLY A C 1
ATOM 656 O O . GLY A 1 85 ? -2.946 -1.448 -15.825 1.00 84.38 85 GLY A O 1
ATOM 657 N N . PRO A 1 86 ? -1.597 -3.110 -16.520 1.00 85.50 86 PRO A N 1
ATOM 658 C CA . PRO A 1 86 ? -2.113 -4.085 -15.557 1.00 85.50 86 PRO A CA 1
ATOM 659 C C . PRO A 1 86 ? -1.940 -3.632 -14.102 1.00 85.50 86 PRO A C 1
ATOM 661 O O . PRO A 1 86 ? -2.852 -3.783 -13.290 1.00 85.50 86 PRO A O 1
ATOM 664 N N . VAL A 1 87 ? -0.796 -3.017 -13.782 1.00 85.19 87 VAL A N 1
ATOM 665 C CA . VAL A 1 87 ? -0.534 -2.458 -12.447 1.00 85.19 87 VAL A CA 1
ATOM 666 C C . VAL A 1 87 ? -1.518 -1.331 -12.133 1.00 85.19 87 VAL A C 1
ATOM 668 O O . VAL A 1 87 ? -2.125 -1.338 -11.062 1.00 85.19 87 VAL A O 1
ATOM 671 N N . LEU A 1 88 ? -1.738 -0.402 -13.070 1.00 88.81 88 LEU A N 1
ATOM 672 C CA . LEU A 1 88 ? -2.704 0.684 -12.905 1.00 88.81 88 LEU A CA 1
ATOM 673 C C . LEU A 1 88 ? -4.122 0.146 -12.685 1.00 88.81 88 LEU A C 1
ATOM 675 O O . LEU A 1 88 ? -4.809 0.605 -11.776 1.00 88.81 88 LEU A O 1
ATOM 679 N N . ALA A 1 89 ? -4.546 -0.857 -13.456 1.00 89.69 89 ALA A N 1
ATOM 680 C CA . ALA A 1 89 ? -5.859 -1.477 -13.299 1.00 89.69 89 ALA A CA 1
ATOM 681 C C . ALA A 1 89 ? -6.049 -2.062 -11.887 1.00 89.69 89 ALA A C 1
ATOM 683 O O . ALA A 1 89 ? -7.068 -1.803 -11.244 1.00 89.69 89 ALA A O 1
ATOM 684 N N . ILE A 1 90 ? -5.048 -2.780 -11.362 1.00 89.12 90 ILE A N 1
ATOM 685 C CA . ILE A 1 90 ? -5.075 -3.321 -9.992 1.00 89.12 90 ILE A CA 1
ATOM 686 C C . ILE A 1 90 ? -5.173 -2.193 -8.954 1.00 89.12 90 ILE A C 1
ATOM 688 O O . ILE A 1 90 ? -5.951 -2.295 -8.002 1.00 89.12 90 ILE A O 1
ATOM 692 N N . LEU A 1 91 ? -4.412 -1.110 -9.131 1.00 89.81 91 LEU A N 1
ATOM 693 C CA . LEU A 1 91 ? -4.436 0.028 -8.210 1.00 89.81 91 LEU A CA 1
ATOM 694 C C . LEU A 1 91 ? -5.776 0.776 -8.235 1.00 89.81 91 LEU A C 1
ATOM 696 O O . LEU A 1 91 ? -6.259 1.174 -7.176 1.00 89.81 91 LEU A O 1
ATOM 700 N N . LEU A 1 92 ? -6.409 0.923 -9.401 1.00 91.94 92 LEU A N 1
ATOM 701 C CA . LEU A 1 92 ? -7.742 1.523 -9.521 1.00 91.94 92 LEU A CA 1
ATOM 702 C C . LEU A 1 92 ? -8.805 0.677 -8.814 1.00 91.94 92 LEU A C 1
ATOM 704 O O . LEU A 1 92 ? -9.632 1.218 -8.078 1.00 91.94 92 LEU A O 1
ATOM 708 N N . VAL A 1 93 ? -8.753 -0.650 -8.961 1.00 91.12 93 VAL A N 1
ATOM 709 C CA . VAL A 1 93 ? -9.641 -1.554 -8.212 1.00 91.12 93 VAL A CA 1
ATOM 710 C C . VAL A 1 93 ? -9.409 -1.405 -6.706 1.00 91.12 93 VAL A C 1
ATOM 712 O O . VAL A 1 93 ? -10.373 -1.262 -5.952 1.00 91.12 93 VAL A O 1
ATOM 715 N N . ASN A 1 94 ? -8.152 -1.358 -6.254 1.00 91.50 94 ASN A N 1
ATOM 716 C CA . ASN A 1 94 ? -7.836 -1.124 -4.841 1.00 91.50 94 ASN A CA 1
ATOM 717 C C . ASN A 1 94 ? -8.340 0.233 -4.340 1.00 91.50 94 ASN A C 1
ATOM 719 O O . ASN A 1 94 ? -8.811 0.317 -3.208 1.00 91.50 94 ASN A O 1
ATOM 723 N N . PHE A 1 95 ? -8.279 1.281 -5.162 1.00 91.44 95 PHE A N 1
ATOM 724 C CA . PHE A 1 95 ? -8.805 2.599 -4.817 1.00 91.44 95 PHE A CA 1
ATOM 725 C C . PHE A 1 95 ? -10.329 2.578 -4.636 1.00 91.44 95 PHE A C 1
ATOM 727 O O . PHE A 1 95 ? -10.844 3.111 -3.651 1.00 91.44 95 PHE A O 1
ATOM 734 N N . VAL A 1 96 ? -11.056 1.900 -5.530 1.00 92.38 96 VAL A N 1
ATOM 735 C CA . VAL A 1 96 ? -12.510 1.711 -5.394 1.00 92.38 96 VAL A CA 1
ATOM 736 C C . VAL A 1 96 ? -12.838 0.928 -4.122 1.00 92.38 96 VAL A C 1
ATOM 738 O O . VAL A 1 96 ? -13.704 1.341 -3.349 1.00 92.38 96 VAL A O 1
ATOM 741 N N . LEU A 1 97 ? -12.116 -0.166 -3.854 1.00 90.19 97 LEU A N 1
ATOM 742 C CA . LEU A 1 97 ? -12.277 -0.934 -2.616 1.00 90.19 97 LEU A CA 1
ATOM 743 C C . LEU A 1 97 ? -12.001 -0.069 -1.383 1.00 90.19 97 LEU A C 1
ATOM 745 O O . LEU A 1 97 ? -12.777 -0.107 -0.430 1.00 90.19 97 LEU A O 1
ATOM 749 N N . PHE A 1 98 ? -10.954 0.754 -1.411 1.00 91.56 98 PHE A N 1
ATOM 750 C CA . PHE A 1 98 ? -10.628 1.681 -0.332 1.00 91.56 98 PHE A CA 1
ATOM 751 C C . PHE A 1 98 ? -11.776 2.665 -0.073 1.00 91.56 98 PHE A C 1
ATOM 753 O O . PHE A 1 98 ? -12.206 2.802 1.071 1.00 91.56 98 PHE A O 1
ATOM 760 N N . ALA A 1 99 ? -12.341 3.281 -1.116 1.00 92.00 99 ALA A N 1
ATOM 761 C CA . ALA A 1 99 ? -13.476 4.195 -0.986 1.00 92.00 99 ALA A CA 1
ATOM 762 C C . ALA A 1 99 ? -14.728 3.509 -0.406 1.00 92.00 99 ALA A C 1
ATOM 764 O O . ALA A 1 99 ? -15.390 4.067 0.474 1.00 92.00 99 ALA A O 1
ATOM 765 N N . ILE A 1 100 ? -15.035 2.282 -0.845 1.00 91.44 100 ILE A N 1
ATOM 766 C CA . ILE A 1 100 ? -16.158 1.495 -0.308 1.00 91.44 100 ILE A CA 1
ATOM 767 C C . ILE A 1 100 ? -15.932 1.178 1.175 1.00 91.44 100 ILE A C 1
ATOM 769 O O . ILE A 1 100 ? -16.827 1.395 1.995 1.00 91.44 100 ILE A O 1
ATOM 773 N N . LEU A 1 101 ? -14.740 0.695 1.531 1.00 89.69 101 LEU A N 1
ATOM 774 C CA . LEU A 1 101 ? -14.378 0.368 2.910 1.00 89.69 101 LEU A CA 1
ATOM 775 C C . LEU A 1 101 ? -14.450 1.604 3.808 1.00 89.69 101 LEU A C 1
ATOM 777 O O . LEU A 1 101 ? -15.055 1.541 4.879 1.00 89.69 101 LEU A O 1
ATOM 781 N N . LEU A 1 102 ? -13.915 2.739 3.351 1.00 90.19 102 LEU A N 1
ATOM 782 C CA . LEU A 1 102 ? -14.030 4.006 4.063 1.00 90.19 102 LEU A CA 1
ATOM 783 C C . LEU A 1 102 ? -15.489 4.394 4.267 1.00 90.19 102 LEU A C 1
ATOM 785 O O . LEU A 1 102 ? -15.868 4.680 5.397 1.00 90.19 102 LEU A O 1
ATOM 789 N N . ARG A 1 103 ? -16.332 4.352 3.228 1.00 90.94 103 ARG A N 1
ATOM 790 C CA . ARG A 1 103 ? -17.759 4.685 3.356 1.00 90.94 103 ARG A CA 1
ATOM 791 C C . ARG A 1 103 ? -18.445 3.833 4.426 1.00 90.94 103 ARG A C 1
ATOM 793 O O . ARG A 1 103 ? -19.177 4.368 5.257 1.00 90.94 103 ARG A O 1
ATOM 800 N N . VAL A 1 104 ? -18.189 2.525 4.432 1.00 89.38 104 VAL A N 1
ATOM 801 C CA . VAL A 1 104 ? -18.758 1.599 5.425 1.00 89.38 104 VAL A CA 1
ATOM 802 C C . VAL A 1 104 ? -18.245 1.914 6.833 1.00 89.38 104 VAL A C 1
ATOM 804 O O . VAL A 1 104 ? -19.037 1.971 7.776 1.00 89.38 104 VAL A O 1
ATOM 807 N N . ILE A 1 105 ? -16.940 2.144 6.995 1.00 87.56 105 ILE A N 1
ATOM 808 C CA . ILE A 1 105 ? -16.338 2.432 8.303 1.00 87.56 105 ILE A CA 1
ATOM 809 C C . ILE A 1 105 ? -16.809 3.788 8.835 1.00 87.56 105 ILE A C 1
ATOM 811 O O . ILE A 1 105 ? -17.262 3.865 9.977 1.00 87.56 105 ILE A O 1
ATOM 815 N N . PHE A 1 106 ? -16.777 4.839 8.017 1.00 87.94 106 PHE A N 1
ATOM 816 C CA . PHE A 1 106 ? -17.281 6.159 8.391 1.00 87.94 106 PHE A CA 1
ATOM 817 C C . PHE A 1 106 ? -18.769 6.123 8.734 1.00 87.94 106 PHE A C 1
ATOM 819 O O . PHE A 1 106 ? -19.155 6.738 9.725 1.00 87.94 106 PHE A O 1
ATOM 826 N N . GLY A 1 107 ? -19.585 5.354 8.005 1.00 87.69 107 GLY A N 1
ATOM 827 C CA . GLY A 1 107 ? -20.991 5.140 8.353 1.00 87.69 107 GLY A CA 1
ATOM 828 C C . GLY A 1 107 ? -21.162 4.539 9.753 1.00 87.69 107 GLY A C 1
ATOM 829 O O . GLY A 1 107 ? -21.928 5.060 10.565 1.00 87.69 107 GLY A O 1
ATOM 830 N N . LYS A 1 108 ? -20.381 3.501 10.090 1.00 87.69 108 LYS A N 1
ATOM 831 C CA . LYS A 1 108 ? -20.396 2.885 11.431 1.00 87.69 108 LYS A CA 1
ATOM 832 C C . LYS A 1 108 ? -19.906 3.837 12.528 1.00 87.69 108 LYS A C 1
ATOM 834 O O . LYS A 1 108 ? -20.495 3.880 13.607 1.00 87.69 108 LYS A O 1
ATOM 839 N N . ILE A 1 109 ? -18.838 4.600 12.279 1.00 87.56 109 ILE A N 1
ATOM 840 C CA . ILE A 1 109 ? -18.302 5.558 13.262 1.00 87.56 109 ILE A CA 1
ATOM 841 C C . ILE A 1 109 ? -19.288 6.716 13.466 1.00 87.56 109 ILE A C 1
ATOM 843 O O . ILE A 1 109 ? -19.536 7.093 14.609 1.00 87.56 109 ILE A O 1
ATOM 847 N N . SER A 1 110 ? -19.876 7.246 12.391 1.00 88.00 110 SER A N 1
ATOM 848 C CA . SER A 1 110 ? -20.864 8.329 12.438 1.00 88.00 110 SER A CA 1
ATOM 849 C C . SER A 1 110 ? -22.126 7.911 13.191 1.00 88.00 110 SER A C 1
ATOM 851 O O . SER A 1 110 ? -22.566 8.641 14.072 1.00 88.00 110 SER A O 1
ATOM 853 N N . SER A 1 111 ? -22.636 6.696 12.965 1.00 88.69 111 SER A N 1
ATOM 854 C CA . SER A 1 111 ? -23.779 6.170 13.725 1.00 88.69 111 SER A CA 1
ATOM 855 C C . SER A 1 111 ? -23.508 6.080 15.235 1.00 88.69 111 SER A C 1
ATOM 857 O O . SER A 1 111 ? -24.414 6.306 16.031 1.00 88.69 111 SER A O 1
ATOM 859 N N . LYS A 1 112 ? -22.264 5.794 15.648 1.00 86.06 112 LYS A N 1
ATOM 860 C CA . LYS A 1 112 ? -21.896 5.629 17.067 1.00 86.06 112 LYS A CA 1
ATOM 861 C C . LYS A 1 112 ? -21.433 6.921 17.756 1.00 86.06 112 LYS A C 1
ATOM 863 O O . LYS A 1 112 ? -21.541 7.028 18.973 1.00 86.06 112 LYS A O 1
ATOM 868 N N . TYR A 1 113 ? -20.883 7.878 17.006 1.00 87.25 113 TYR A N 1
ATOM 869 C CA . TYR A 1 113 ? -20.235 9.089 17.537 1.00 87.25 113 TYR A CA 1
ATOM 870 C C . TYR A 1 113 ? -20.695 10.386 16.851 1.00 87.25 113 TYR A C 1
ATOM 872 O O . TYR A 1 113 ? -19.988 11.390 16.924 1.00 87.25 113 TYR A O 1
ATOM 880 N N . GLY A 1 114 ? -21.858 10.382 16.193 1.00 79.56 114 GLY A N 1
ATOM 881 C CA . GLY A 1 114 ? -22.346 11.487 15.358 1.00 79.56 114 GLY A CA 1
ATOM 882 C C . GLY A 1 114 ? -22.407 12.847 16.056 1.00 79.56 114 GLY A C 1
ATOM 883 O O . GLY A 1 114 ? -22.160 13.860 15.415 1.00 79.56 114 GLY A O 1
ATOM 884 N N . ASN A 1 115 ? -22.622 12.865 17.374 1.00 85.50 115 ASN A N 1
ATOM 885 C CA . ASN A 1 115 ? -22.729 14.103 18.152 1.00 85.50 115 ASN A CA 1
ATOM 886 C C . ASN A 1 115 ? -21.367 14.753 18.477 1.00 85.50 115 ASN A C 1
ATOM 888 O O . ASN A 1 115 ? -21.327 15.924 18.833 1.00 85.50 115 ASN A O 1
ATOM 892 N N . ASN A 1 116 ? -20.248 14.023 18.354 1.00 89.56 116 ASN A N 1
ATOM 893 C CA . ASN A 1 116 ? -18.909 14.509 18.710 1.00 89.56 116 ASN A CA 1
ATOM 894 C C . ASN A 1 116 ? -17.973 14.510 17.492 1.00 89.56 116 ASN A C 1
ATOM 896 O O . ASN A 1 116 ? -17.198 13.569 17.280 1.00 89.56 116 ASN A O 1
ATOM 900 N N . HIS A 1 117 ? -17.986 15.607 16.728 1.00 86.62 117 HIS A N 1
ATOM 901 C CA . HIS A 1 117 ? -17.201 15.769 15.494 1.00 86.62 117 HIS A CA 1
ATOM 902 C C . HIS A 1 117 ? -15.692 15.525 15.672 1.00 86.62 117 HIS A C 1
ATOM 904 O O . HIS A 1 117 ? -15.062 14.927 14.801 1.00 86.62 117 HIS A O 1
ATOM 910 N N . VAL A 1 118 ? -15.110 15.905 16.815 1.00 88.69 118 VAL A N 1
ATOM 911 C CA . VAL A 1 118 ? -13.679 15.684 17.105 1.00 88.69 118 VAL A CA 1
ATOM 912 C C . VAL A 1 118 ? -13.354 14.190 17.235 1.00 88.69 118 VAL A C 1
ATOM 914 O O . VAL A 1 118 ? -12.353 13.711 16.699 1.00 88.69 118 VAL A O 1
ATOM 917 N N . ILE A 1 119 ? -14.214 13.422 17.913 1.00 88.56 119 ILE A N 1
ATOM 918 C CA . ILE A 1 119 ? -14.025 11.974 18.098 1.00 88.56 119 ILE A CA 1
ATOM 919 C C . ILE A 1 119 ? -14.243 11.243 16.771 1.00 88.56 119 ILE A C 1
ATOM 921 O O . ILE A 1 119 ? -13.468 10.342 16.435 1.00 88.56 119 ILE A O 1
ATOM 925 N N . LEU A 1 120 ? -15.260 11.653 16.008 1.00 90.00 120 LEU A N 1
ATOM 926 C CA . LEU A 1 120 ? -15.534 11.150 14.663 1.00 90.00 120 LEU A CA 1
ATOM 927 C C . LEU A 1 120 ? -14.322 11.347 13.741 1.00 90.00 120 LEU A C 1
ATOM 929 O O . LEU A 1 120 ? -13.845 10.374 13.154 1.00 90.00 120 LEU A O 1
ATOM 933 N N . ALA A 1 121 ? -13.779 12.567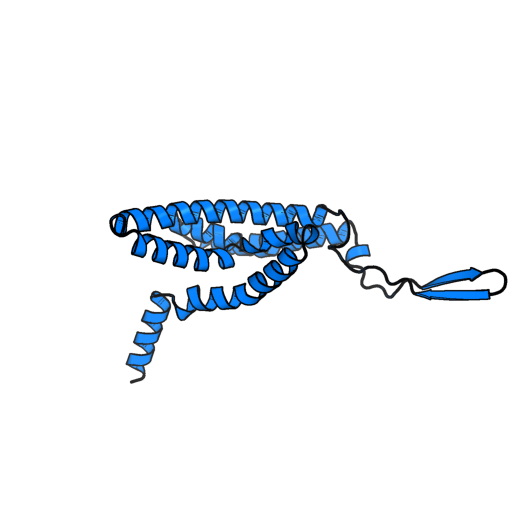 13.677 1.00 87.69 121 ALA A N 1
ATOM 934 C CA . ALA A 1 121 ? -12.614 12.891 12.856 1.00 87.69 121 ALA A CA 1
ATOM 935 C C . ALA A 1 121 ? -11.377 12.086 13.278 1.00 87.69 121 ALA A C 1
ATOM 937 O O . ALA A 1 121 ? -10.720 11.476 12.436 1.00 87.69 121 ALA A O 1
ATOM 938 N N . ARG A 1 122 ? -11.094 11.995 14.584 1.00 89.25 122 ARG A N 1
ATOM 939 C CA . ARG A 1 122 ? -9.940 11.242 15.100 1.00 89.25 122 ARG A CA 1
ATOM 940 C C . ARG A 1 122 ? -10.026 9.749 14.778 1.00 89.25 122 ARG A C 1
ATOM 942 O O . ARG A 1 122 ? -9.028 9.152 14.373 1.00 89.25 122 ARG A O 1
ATOM 949 N N . LYS A 1 123 ? -11.201 9.131 14.945 1.00 88.12 123 LYS A N 1
ATOM 950 C CA . LYS A 1 123 ? -11.405 7.705 14.628 1.00 88.12 123 LYS A CA 1
ATOM 951 C C . LYS A 1 123 ? -11.386 7.441 13.125 1.00 88.12 123 LYS A C 1
ATOM 953 O O . LYS A 1 123 ? -10.793 6.452 12.700 1.00 88.12 123 LYS A O 1
ATOM 958 N N . GLY A 1 124 ? -11.978 8.334 12.336 1.00 89.56 124 GLY A N 1
ATOM 959 C CA . GLY A 1 124 ? -11.935 8.279 10.878 1.00 89.56 124 GLY A CA 1
ATOM 960 C C . GLY A 1 124 ? -10.510 8.378 10.340 1.00 89.56 124 GLY A C 1
ATOM 961 O O . GLY A 1 124 ? -10.082 7.517 9.578 1.00 89.56 124 GLY A O 1
ATOM 962 N N . LEU A 1 125 ? -9.737 9.362 10.810 1.00 89.75 125 LEU A N 1
ATOM 963 C CA . LEU A 1 125 ? -8.336 9.538 10.428 1.00 89.75 125 LEU A CA 1
ATOM 964 C C . LEU A 1 125 ? -7.490 8.318 10.803 1.00 89.75 125 LEU A C 1
ATOM 966 O O . LEU A 1 125 ? -6.719 7.832 9.981 1.00 89.75 125 LEU A O 1
ATOM 970 N N . ARG A 1 126 ? -7.679 7.771 12.011 1.00 88.81 126 ARG A N 1
ATOM 971 C CA . ARG A 1 126 ? -7.005 6.536 12.436 1.00 88.81 126 ARG A CA 1
ATOM 972 C C . ARG A 1 126 ? -7.298 5.376 11.479 1.00 88.81 126 ARG A C 1
ATOM 974 O O . ARG A 1 126 ? -6.388 4.631 11.131 1.00 88.81 126 ARG A O 1
ATOM 981 N N . SER A 1 127 ? -8.550 5.239 11.040 1.00 88.12 127 SER A N 1
ATOM 982 C CA . SER A 1 127 ? -8.944 4.213 10.074 1.00 88.12 127 SER A CA 1
ATOM 983 C C . SER A 1 127 ? -8.312 4.446 8.702 1.00 88.12 127 SER A C 1
ATOM 985 O O . SER A 1 127 ? -7.750 3.511 8.140 1.00 88.12 127 SER A O 1
ATOM 987 N N . ILE A 1 128 ? -8.327 5.681 8.193 1.00 90.44 128 ILE A N 1
ATOM 988 C CA . ILE A 1 128 ? -7.676 6.032 6.924 1.00 90.44 128 ILE A CA 1
ATOM 989 C C . ILE A 1 128 ? -6.191 5.667 6.969 1.00 90.44 128 ILE A C 1
ATOM 991 O O . ILE A 1 128 ? -5.724 4.956 6.085 1.00 90.44 128 ILE A O 1
ATOM 995 N N . ILE A 1 129 ? -5.469 6.091 8.010 1.00 89.06 129 ILE A N 1
ATOM 996 C CA . ILE A 1 129 ? -4.028 5.832 8.154 1.00 89.06 129 ILE A CA 1
ATOM 997 C C . ILE A 1 129 ? -3.733 4.326 8.214 1.00 89.06 129 ILE A C 1
ATOM 999 O O . ILE A 1 129 ? -2.720 3.891 7.680 1.00 89.06 129 ILE A O 1
ATOM 1003 N N . ALA A 1 130 ? -4.617 3.522 8.811 1.00 87.56 130 ALA A N 1
ATOM 1004 C CA . ALA A 1 130 ? -4.455 2.070 8.869 1.00 87.56 130 ALA A CA 1
ATOM 1005 C C . ALA A 1 130 ? -4.794 1.358 7.542 1.00 87.56 130 ALA A C 1
ATOM 1007 O O . ALA A 1 130 ? -4.157 0.359 7.203 1.00 87.56 130 ALA A O 1
ATOM 1008 N N . LEU A 1 131 ? -5.791 1.844 6.789 1.00 87.31 131 LEU A N 1
ATOM 1009 C CA . LEU A 1 131 ? -6.238 1.231 5.527 1.00 87.31 131 LEU A CA 1
ATOM 1010 C C . LEU A 1 131 ? -5.400 1.666 4.316 1.00 87.31 131 LEU A C 1
ATOM 1012 O O . LEU A 1 131 ? -5.235 0.890 3.377 1.00 87.31 131 LEU A O 1
ATOM 1016 N N . LEU A 1 132 ? -4.873 2.889 4.317 1.00 88.31 132 LEU A N 1
ATOM 1017 C CA . LEU A 1 132 ? -4.076 3.439 3.219 1.00 88.31 132 LEU A CA 1
ATOM 1018 C C . LEU A 1 132 ? -2.858 2.557 2.847 1.00 88.31 132 LEU A C 1
ATOM 1020 O O . LEU A 1 132 ? -2.752 2.187 1.673 1.00 88.31 132 LEU A O 1
ATOM 1024 N N . PRO A 1 133 ? -1.973 2.160 3.792 1.00 83.12 133 PRO A N 1
ATOM 1025 C CA . PRO A 1 133 ? -0.839 1.284 3.494 1.00 83.12 133 PRO A CA 1
ATOM 1026 C C . PRO A 1 133 ? -1.275 -0.140 3.134 1.00 83.12 133 PRO A C 1
ATOM 1028 O O . PRO A 1 133 ? -0.554 -0.841 2.433 1.00 83.12 133 PRO A O 1
ATOM 1031 N N . LEU A 1 134 ? -2.456 -0.569 3.579 1.00 86.06 134 LEU A N 1
ATOM 1032 C CA . LEU A 1 134 ? -2.972 -1.915 3.351 1.00 86.06 134 LEU A CA 1
ATOM 1033 C C . LEU A 1 134 ? -3.406 -2.134 1.895 1.00 86.06 134 LEU A C 1
ATOM 1035 O O . LEU A 1 134 ? -3.071 -3.135 1.257 1.00 86.06 134 LEU A O 1
ATOM 1039 N N . LEU A 1 135 ? -4.159 -1.171 1.359 1.00 86.88 135 LEU A N 1
ATOM 1040 C CA . LEU A 1 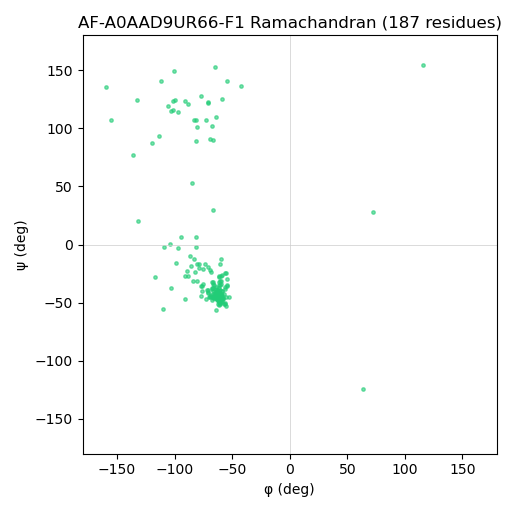135 ? -4.649 -1.218 -0.019 1.00 86.88 135 LEU A CA 1
ATOM 1041 C C . LEU A 1 135 ? -3.645 -0.644 -1.029 1.00 86.88 135 LEU A C 1
ATOM 1043 O O . LEU A 1 135 ? -3.825 -0.828 -2.233 1.00 86.88 135 LEU A O 1
ATOM 1047 N N . GLY A 1 136 ? -2.575 0.004 -0.557 1.00 86.31 136 GLY A N 1
ATOM 1048 C CA . GLY A 1 136 ? -1.490 0.488 -1.411 1.00 86.31 136 GLY A CA 1
ATOM 1049 C C . GLY A 1 136 ? -1.856 1.685 -2.263 1.00 86.31 136 GLY A C 1
ATOM 1050 O O . GLY A 1 136 ? -1.294 1.858 -3.338 1.00 86.31 136 GLY A O 1
ATOM 1051 N N . VAL A 1 137 ? -2.800 2.513 -1.819 1.00 87.62 137 VAL A N 1
ATOM 1052 C CA . VAL A 1 137 ? -3.260 3.679 -2.591 1.00 87.62 137 VAL A CA 1
ATOM 1053 C C . VAL A 1 137 ? -2.115 4.673 -2.846 1.00 87.62 137 VAL A C 1
ATOM 1055 O O . VAL A 1 137 ? -2.095 5.342 -3.876 1.00 87.62 137 VAL A O 1
ATOM 1058 N N . THR A 1 138 ? -1.107 4.704 -1.968 1.00 90.06 138 THR A N 1
ATOM 1059 C CA . THR A 1 138 ? 0.136 5.484 -2.123 1.00 90.06 138 THR A CA 1
ATOM 1060 C C . THR A 1 138 ? 0.897 5.169 -3.411 1.00 90.06 138 THR A C 1
ATOM 1062 O O . THR A 1 138 ? 1.611 6.032 -3.920 1.00 90.06 138 THR A O 1
ATOM 1065 N N . TRP A 1 139 ? 0.715 3.976 -3.986 1.00 90.00 139 TRP A N 1
ATOM 1066 C CA . TRP A 1 139 ? 1.365 3.577 -5.234 1.00 90.00 139 TRP A CA 1
ATOM 1067 C C . TRP A 1 139 ? 0.846 4.329 -6.460 1.00 90.00 139 TRP A C 1
ATOM 1069 O O . TRP A 1 139 ? 1.576 4.448 -7.442 1.00 90.00 139 TRP A O 1
ATOM 1079 N N . LEU A 1 140 ? -0.365 4.899 -6.401 1.00 88.69 140 LEU A N 1
ATOM 1080 C CA . LEU A 1 140 ? -0.887 5.738 -7.483 1.00 88.69 140 LEU A CA 1
ATOM 1081 C C . LEU A 1 140 ? -0.012 6.974 -7.718 1.00 88.69 140 LEU A C 1
ATOM 1083 O O . LEU A 1 140 ? 0.155 7.379 -8.863 1.00 88.69 140 LEU A O 1
ATOM 1087 N N . LEU A 1 141 ? 0.617 7.520 -6.668 1.00 88.12 141 LEU A N 1
ATOM 1088 C CA . LEU A 1 141 ? 1.554 8.643 -6.794 1.00 88.12 141 LEU A CA 1
ATOM 1089 C C . LEU A 1 141 ? 2.750 8.304 -7.692 1.00 88.12 141 LEU A C 1
ATOM 1091 O O . LEU A 1 141 ? 3.274 9.193 -8.355 1.00 88.12 141 LEU A O 1
ATOM 1095 N N . GLY A 1 142 ? 3.124 7.022 -7.778 1.00 86.25 142 GLY A N 1
ATOM 1096 C CA . GLY A 1 142 ? 4.192 6.522 -8.646 1.00 86.25 142 GLY A CA 1
ATOM 1097 C C . GLY A 1 142 ? 3.962 6.809 -10.133 1.00 86.25 142 GLY A C 1
ATOM 1098 O O . GLY A 1 142 ? 4.922 6.946 -10.881 1.00 86.25 142 GLY A O 1
ATOM 1099 N N . PHE A 1 143 ? 2.706 6.957 -10.565 1.00 85.50 143 PHE A N 1
ATOM 1100 C CA . PHE A 1 143 ? 2.365 7.320 -11.946 1.00 85.50 143 PHE A CA 1
ATOM 1101 C C . PHE A 1 143 ? 2.496 8.818 -12.220 1.00 85.50 143 PHE A C 1
ATOM 1103 O O . PHE A 1 143 ? 2.564 9.219 -13.378 1.00 85.50 143 PHE A O 1
ATOM 1110 N N . PHE A 1 144 ? 2.543 9.639 -11.169 1.00 85.19 144 PHE A N 1
ATOM 1111 C CA . PHE A 1 144 ? 2.610 11.091 -11.283 1.00 85.19 144 PHE A CA 1
ATOM 1112 C C . PHE A 1 144 ? 4.013 11.663 -11.006 1.00 85.19 144 PHE A C 1
ATOM 1114 O O . PHE A 1 144 ? 4.203 12.873 -11.087 1.00 85.19 144 PHE A O 1
ATOM 1121 N N . ILE A 1 145 ? 5.011 10.824 -10.705 1.00 85.19 145 ILE A N 1
ATOM 1122 C CA . ILE A 1 145 ? 6.379 11.268 -10.370 1.00 85.19 145 ILE A CA 1
ATOM 1123 C C . ILE A 1 145 ? 7.066 12.036 -11.509 1.00 85.19 145 ILE A C 1
ATOM 1125 O O . ILE A 1 145 ? 7.902 12.896 -11.253 1.00 85.19 145 ILE A O 1
ATOM 1129 N N . GLU A 1 146 ? 6.690 11.759 -12.761 1.00 80.94 146 GLU A N 1
ATOM 1130 C CA . GLU A 1 146 ? 7.243 12.421 -13.950 1.00 80.94 146 GLU A CA 1
ATOM 1131 C C . GLU A 1 146 ? 6.776 13.887 -14.068 1.00 80.94 146 GLU A C 1
ATOM 1133 O O . GLU A 1 146 ? 7.432 14.683 -14.733 1.00 80.94 146 GLU A O 1
ATOM 1138 N N . PHE A 1 147 ? 5.686 14.277 -13.389 1.00 83.12 147 PHE A N 1
ATOM 1139 C CA . PHE A 1 147 ? 5.176 15.652 -13.429 1.00 83.12 147 PHE A CA 1
ATOM 1140 C C . PHE A 1 147 ? 5.925 16.607 -12.494 1.00 83.12 147 PHE A C 1
ATOM 1142 O O . PHE A 1 147 ? 5.993 17.801 -12.779 1.00 83.12 147 PHE A O 1
ATOM 1149 N N . HIS A 1 148 ? 6.442 16.128 -11.354 1.00 87.50 148 HIS A N 1
ATOM 1150 C CA . HIS A 1 148 ? 7.092 17.001 -10.373 1.00 87.50 148 HIS A CA 1
ATOM 1151 C C . HIS A 1 148 ? 8.034 16.244 -9.428 1.00 87.50 148 HIS A C 1
ATOM 1153 O O . HIS A 1 148 ? 7.646 15.251 -8.817 1.00 87.50 148 HIS A O 1
ATOM 1159 N N . TYR A 1 149 ? 9.233 16.783 -9.180 1.00 88.50 149 TYR A N 1
ATOM 1160 C CA . TYR A 1 149 ? 10.234 16.160 -8.295 1.00 88.50 149 TYR A CA 1
ATOM 1161 C C . TYR A 1 149 ? 9.740 15.969 -6.849 1.00 88.50 149 TYR A C 1
ATOM 1163 O O . TYR A 1 149 ? 10.105 15.003 -6.183 1.00 88.50 149 TYR A O 1
ATOM 1171 N N . ILE A 1 150 ? 8.868 16.864 -6.364 1.00 91.06 150 ILE A N 1
ATOM 1172 C CA . ILE A 1 150 ? 8.221 16.746 -5.043 1.00 91.06 150 ILE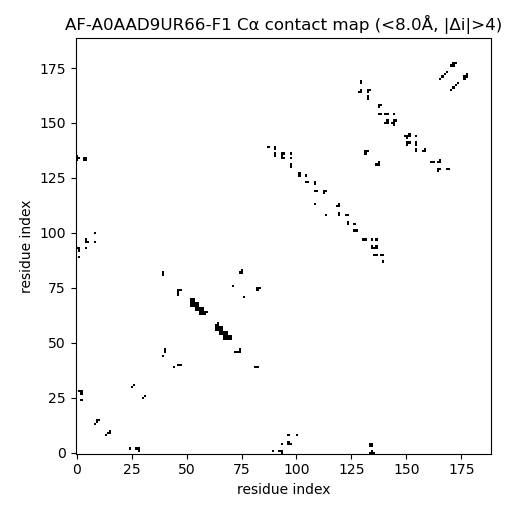 A CA 1
ATOM 1173 C C . ILE A 1 150 ? 7.424 15.438 -4.938 1.00 91.06 150 ILE A C 1
ATOM 1175 O O . ILE A 1 150 ? 7.468 14.780 -3.900 1.00 91.06 150 ILE A O 1
ATOM 1179 N N . LEU A 1 151 ? 6.732 15.031 -6.008 1.00 88.19 151 LEU A N 1
ATOM 1180 C CA . LEU A 1 151 ? 5.949 13.793 -6.024 1.00 88.19 151 LEU A CA 1
ATOM 1181 C C . LEU A 1 151 ? 6.854 12.565 -5.924 1.00 88.19 151 LEU A C 1
ATOM 1183 O O . LEU A 1 151 ? 6.489 11.605 -5.251 1.00 88.19 151 LEU A O 1
ATOM 1187 N N . THR A 1 152 ? 8.054 12.620 -6.504 1.00 88.56 152 THR A N 1
ATOM 1188 C CA . THR A 1 152 ? 9.072 11.574 -6.353 1.00 88.56 152 THR A CA 1
ATOM 1189 C C . THR A 1 152 ? 9.511 11.425 -4.898 1.00 88.56 152 THR A C 1
ATOM 1191 O O . THR A 1 152 ? 9.464 10.320 -4.357 1.00 88.56 152 THR A O 1
ATOM 1194 N N . TYR A 1 153 ? 9.879 12.524 -4.230 1.00 92.06 153 TYR A N 1
ATOM 1195 C CA . TYR A 1 153 ? 10.271 12.482 -2.815 1.00 92.06 153 TYR A CA 1
ATOM 1196 C C . TYR A 1 153 ? 9.127 12.001 -1.916 1.00 92.06 153 TYR A C 1
ATOM 1198 O O . TYR A 1 153 ? 9.338 11.160 -1.040 1.00 92.06 153 TYR A O 1
ATOM 1206 N N . LEU A 1 154 ? 7.905 12.480 -2.166 1.00 91.94 154 LEU A N 1
ATOM 1207 C CA . LEU A 1 154 ? 6.716 12.070 -1.424 1.00 91.94 154 LEU A CA 1
ATOM 1208 C C . LEU A 1 154 ? 6.409 10.580 -1.624 1.00 91.94 154 LEU A C 1
ATOM 1210 O O . LEU A 1 154 ? 6.119 9.877 -0.657 1.00 91.94 154 LEU A O 1
ATOM 1214 N N . PHE A 1 155 ? 6.507 10.084 -2.859 1.00 90.81 155 PHE A N 1
ATOM 1215 C CA . PHE A 1 155 ? 6.324 8.672 -3.183 1.00 90.81 155 PHE A CA 1
ATOM 1216 C C . PHE A 1 155 ? 7.345 7.802 -2.444 1.00 90.81 155 PHE A C 1
ATOM 1218 O O . PHE A 1 155 ? 6.956 6.829 -1.797 1.00 90.81 155 PHE A O 1
ATOM 1225 N N . ILE A 1 156 ? 8.629 8.163 -2.486 1.00 91.56 156 ILE A N 1
ATOM 1226 C CA . ILE A 1 156 ? 9.686 7.414 -1.793 1.00 91.56 156 ILE A CA 1
ATOM 1227 C C . ILE A 1 156 ? 9.410 7.377 -0.288 1.00 91.56 156 ILE A C 1
ATOM 1229 O O . ILE A 1 156 ? 9.413 6.302 0.312 1.00 91.56 156 ILE A O 1
ATOM 1233 N N . TRP A 1 157 ? 9.125 8.528 0.321 1.00 92.94 157 TRP A N 1
ATOM 1234 C CA . TRP A 1 157 ? 8.872 8.626 1.758 1.00 92.94 157 TRP A CA 1
ATOM 1235 C C . TRP A 1 157 ? 7.648 7.808 2.205 1.00 92.94 157 TRP A C 1
ATOM 1237 O O . TRP A 1 157 ? 7.754 6.988 3.120 1.00 92.94 157 TRP A O 1
ATOM 1247 N N . LEU A 1 158 ? 6.508 7.960 1.519 1.00 91.12 158 LEU A N 1
ATOM 1248 C CA . LEU A 1 158 ? 5.265 7.251 1.847 1.00 91.12 158 LEU A CA 1
ATOM 1249 C C . LEU A 1 158 ? 5.395 5.732 1.703 1.00 91.12 158 LEU A C 1
ATOM 1251 O O . LEU A 1 158 ? 4.878 4.997 2.543 1.00 91.12 158 LEU A O 1
ATOM 1255 N N . ASN A 1 159 ? 6.082 5.253 0.664 1.00 90.94 159 ASN A N 1
ATOM 1256 C CA . ASN A 1 159 ? 6.264 3.816 0.453 1.00 90.94 159 ASN A CA 1
ATOM 1257 C C . ASN A 1 159 ? 7.298 3.219 1.415 1.00 90.94 159 ASN A C 1
ATOM 1259 O O . ASN A 1 159 ? 7.116 2.097 1.882 1.00 90.94 159 ASN A O 1
ATOM 1263 N N . SER A 1 160 ? 8.337 3.974 1.783 1.00 93.75 160 SER A N 1
ATOM 1264 C CA . SER A 1 160 ? 9.369 3.495 2.714 1.00 93.75 160 SER A CA 1
ATOM 1265 C C . SER A 1 160 ? 8.819 3.300 4.129 1.00 93.75 160 SER A C 1
ATOM 1267 O O . SER A 1 160 ? 9.162 2.330 4.803 1.00 93.75 160 SER A O 1
ATOM 1269 N N . ILE A 1 161 ? 7.920 4.183 4.580 1.00 92.88 161 ILE A N 1
ATOM 1270 C CA . ILE A 1 161 ? 7.283 4.063 5.900 1.00 92.88 161 ILE A CA 1
ATOM 1271 C C . ILE A 1 161 ? 6.069 3.117 5.901 1.00 92.88 161 ILE A C 1
ATOM 1273 O O . ILE A 1 161 ? 5.592 2.727 6.968 1.00 92.88 161 ILE A O 1
ATOM 1277 N N . GLN A 1 162 ? 5.571 2.712 4.726 1.00 91.69 162 GLN A N 1
ATOM 1278 C CA . GLN A 1 162 ? 4.329 1.946 4.567 1.00 91.69 162 GLN A CA 1
ATOM 1279 C C . GLN A 1 162 ? 4.300 0.678 5.436 1.00 91.69 162 GLN A C 1
ATOM 1281 O O . GLN A 1 162 ? 3.308 0.425 6.122 1.00 91.69 162 GLN A O 1
ATOM 1286 N N . GLY A 1 163 ? 5.397 -0.088 5.455 1.00 91.56 163 GLY A N 1
ATOM 1287 C CA . GLY A 1 163 ? 5.511 -1.313 6.253 1.00 91.56 163 GLY A CA 1
ATOM 1288 C C . GLY A 1 163 ? 5.526 -1.059 7.764 1.00 91.56 163 GLY A C 1
ATOM 1289 O O . GLY A 1 163 ? 4.888 -1.788 8.521 1.00 91.56 163 GLY A O 1
ATOM 1290 N N . VAL A 1 164 ? 6.189 0.015 8.205 1.00 92.56 164 VAL A N 1
ATOM 1291 C CA . VAL A 1 164 ? 6.241 0.405 9.624 1.00 92.56 164 VAL A CA 1
ATOM 1292 C C . VAL A 1 164 ? 4.859 0.835 10.109 1.00 92.56 164 VAL A C 1
ATOM 1294 O O . VAL A 1 164 ? 4.402 0.379 11.157 1.00 92.56 164 VAL A O 1
ATOM 1297 N N . VAL A 1 165 ? 4.158 1.662 9.326 1.00 90.12 165 VAL A N 1
ATOM 1298 C CA . VAL A 1 165 ? 2.779 2.069 9.633 1.00 90.12 165 VAL A CA 1
ATOM 1299 C C . VAL A 1 165 ? 1.874 0.841 9.702 1.00 90.12 165 VAL A C 1
ATOM 1301 O O . VAL A 1 165 ? 1.123 0.695 10.666 1.00 90.12 165 VAL A O 1
ATOM 1304 N N . PHE A 1 166 ? 1.974 -0.072 8.732 1.00 89.56 166 PHE A N 1
ATOM 1305 C CA . PHE A 1 166 ? 1.198 -1.311 8.741 1.00 89.56 166 PHE A CA 1
ATOM 1306 C C . PHE A 1 166 ? 1.422 -2.117 10.031 1.00 89.56 166 PHE A C 1
ATOM 1308 O O . PHE A 1 166 ? 0.455 -2.457 10.711 1.00 89.56 166 PHE A O 1
ATOM 1315 N N . PHE A 1 167 ? 2.678 -2.349 10.420 1.00 89.94 167 PHE A N 1
ATOM 1316 C CA . PHE A 1 167 ? 3.015 -3.098 11.632 1.00 89.94 167 PHE A CA 1
ATOM 1317 C C . PHE A 1 167 ? 2.480 -2.435 12.910 1.00 89.94 167 PHE A C 1
ATOM 1319 O O . PHE A 1 167 ? 1.893 -3.097 13.768 1.00 89.94 167 PHE A O 1
ATOM 1326 N N . ILE A 1 168 ? 2.626 -1.114 13.034 1.00 90.38 168 ILE A N 1
ATOM 1327 C CA . ILE A 1 168 ? 2.129 -0.384 14.204 1.00 90.38 168 ILE A CA 1
ATOM 1328 C C . ILE A 1 168 ? 0.609 -0.528 14.318 1.00 90.38 168 ILE A C 1
ATOM 1330 O O . ILE A 1 168 ? 0.108 -0.851 15.393 1.00 90.38 168 ILE A O 1
ATOM 1334 N N . PHE A 1 169 ? -0.135 -0.313 13.233 1.00 87.69 169 PHE A N 1
ATOM 1335 C CA . PHE A 1 169 ? -1.596 -0.302 13.294 1.00 87.69 169 PHE A CA 1
ATOM 1336 C C . PHE A 1 169 ? -2.228 -1.690 13.394 1.00 87.69 169 PHE A C 1
ATOM 1338 O O . PHE A 1 169 ? -3.194 -1.835 14.139 1.00 87.69 169 PHE A O 1
ATOM 1345 N N . HIS A 1 170 ? -1.699 -2.681 12.674 1.00 84.62 170 HIS A N 1
ATOM 1346 C CA . HIS A 1 170 ? -2.308 -4.014 12.570 1.00 84.62 170 HIS A CA 1
ATOM 1347 C C . HIS A 1 170 ? -1.691 -5.057 13.506 1.00 84.62 170 HIS A C 1
ATOM 1349 O O . HIS A 1 170 ? -2.305 -6.093 13.730 1.00 84.62 170 HIS A O 1
ATOM 1355 N N . CYS A 1 171 ? -0.502 -4.812 14.066 1.00 87.06 171 CYS A N 1
ATOM 1356 C CA . CYS A 1 171 ? 0.104 -5.721 15.044 1.00 87.06 171 CYS A CA 1
ATOM 1357 C C . CYS A 1 171 ? 0.126 -5.112 16.447 1.00 87.06 171 CYS A C 1
ATOM 1359 O O . CYS A 1 171 ? -0.391 -5.713 17.382 1.00 87.06 171 CYS A O 1
ATOM 1361 N N . ILE A 1 172 ? 0.708 -3.920 16.621 1.00 87.38 172 ILE A N 1
ATOM 1362 C CA . ILE A 1 172 ? 0.887 -3.332 17.964 1.00 87.38 172 ILE A CA 1
ATOM 1363 C C . ILE A 1 172 ? -0.420 -2.744 18.508 1.00 87.38 172 ILE A C 1
ATOM 1365 O O . ILE A 1 172 ? -0.733 -2.893 19.690 1.00 87.38 172 ILE A O 1
ATOM 1369 N N . LEU A 1 173 ? -1.159 -2.017 17.671 1.00 84.56 173 LEU A N 1
ATOM 1370 C CA . LEU A 1 173 ? -2.369 -1.285 18.056 1.00 84.56 173 LEU A CA 1
ATOM 1371 C C . LEU A 1 173 ? -3.665 -2.069 17.830 1.00 84.56 173 LEU A C 1
ATOM 1373 O O . LEU A 1 173 ? -4.741 -1.489 17.993 1.00 84.56 173 LEU A O 1
ATOM 1377 N N . ASP A 1 174 ? -3.556 -3.339 17.452 1.00 85.81 174 ASP A N 1
ATOM 1378 C CA . ASP A 1 174 ? -4.697 -4.228 17.309 1.00 85.81 174 ASP A CA 1
ATOM 1379 C C . ASP A 1 174 ? -5.187 -4.699 18.687 1.00 85.81 174 ASP A C 1
ATOM 1381 O O . ASP A 1 174 ? -4.411 -5.173 19.523 1.00 85.81 174 ASP A O 1
ATOM 1385 N N . ASP A 1 175 ? -6.485 -4.533 18.942 1.00 83.06 175 ASP A N 1
ATOM 1386 C CA . ASP A 1 175 ? -7.079 -4.797 20.254 1.00 83.06 175 ASP A CA 1
ATOM 1387 C C . ASP A 1 175 ? -7.042 -6.297 20.612 1.00 83.06 175 ASP A C 1
ATOM 1389 O O . ASP A 1 175 ? -6.879 -6.645 21.789 1.00 83.06 175 ASP A O 1
ATOM 1393 N N . GLU A 1 176 ? -7.138 -7.196 19.623 1.00 84.44 176 GLU A N 1
ATOM 1394 C CA . GLU A 1 176 ? -7.058 -8.645 19.844 1.00 84.44 176 GLU A CA 1
ATOM 1395 C C . GLU A 1 176 ? -5.630 -9.048 20.226 1.00 84.44 176 GLU A C 1
ATOM 1397 O O . GLU A 1 176 ? -5.433 -9.775 21.210 1.00 84.44 176 GLU A O 1
ATOM 1402 N N . VAL A 1 177 ? -4.630 -8.517 19.513 1.00 86.06 177 VAL A N 1
ATOM 1403 C CA . VAL A 1 177 ? -3.208 -8.761 19.809 1.00 86.06 177 VAL A CA 1
ATOM 1404 C C . VAL A 1 177 ? -2.832 -8.205 21.180 1.00 86.06 177 VAL A C 1
ATOM 1406 O O . VAL A 1 177 ? -2.219 -8.910 21.987 1.00 86.06 177 VAL A O 1
ATOM 1409 N N . GLN A 1 178 ? -3.245 -6.977 21.506 1.00 88.62 178 GLN A N 1
ATOM 1410 C CA . GLN A 1 178 ? -3.004 -6.405 22.832 1.00 88.62 178 GLN A CA 1
ATOM 1411 C C . GLN A 1 178 ? -3.681 -7.216 23.939 1.00 88.62 178 GLN A C 1
ATOM 1413 O O . GLN A 1 178 ? -3.100 -7.400 25.012 1.00 88.62 178 GLN A O 1
ATOM 1418 N N . GLY A 1 179 ? -4.898 -7.706 23.701 1.00 89.00 179 GLY A N 1
ATOM 1419 C CA . GLY A 1 179 ? -5.606 -8.574 24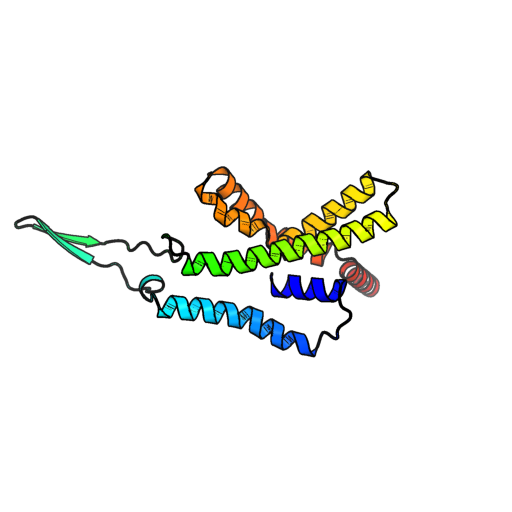.636 1.00 89.00 179 GLY A CA 1
ATOM 1420 C C . GLY A 1 179 ? -4.866 -9.891 24.877 1.00 89.00 179 GLY A C 1
ATOM 1421 O O . GLY A 1 179 ? -4.682 -10.293 26.029 1.00 89.00 179 GLY A O 1
ATOM 1422 N N . ALA A 1 180 ? -4.397 -10.544 23.812 1.00 88.69 180 ALA A N 1
ATOM 1423 C CA . ALA A 1 180 ? -3.613 -11.774 23.900 1.00 88.69 180 ALA A CA 1
ATOM 1424 C C . ALA A 1 180 ? -2.278 -11.551 24.628 1.00 88.69 180 ALA A C 1
ATOM 1426 O O . ALA A 1 180 ? -1.929 -12.314 25.532 1.00 88.69 180 ALA A O 1
ATOM 1427 N N . MET A 1 181 ? -1.573 -10.466 24.304 1.00 88.31 181 MET A N 1
ATOM 1428 C CA . MET A 1 181 ? -0.295 -10.123 24.923 1.00 88.31 181 MET A CA 1
ATOM 1429 C C . MET A 1 181 ? -0.445 -9.801 26.415 1.00 88.31 181 MET A C 1
ATOM 1431 O O . MET A 1 181 ? 0.345 -10.281 27.224 1.00 88.31 181 MET A O 1
ATOM 1435 N N . ARG A 1 182 ? -1.497 -9.070 26.816 1.00 90.00 182 ARG A N 1
ATOM 1436 C CA . ARG A 1 182 ? -1.804 -8.840 28.240 1.00 90.00 182 ARG A CA 1
ATOM 1437 C C . ARG A 1 182 ? -2.061 -10.149 28.983 1.00 90.00 182 ARG A C 1
ATOM 1439 O O . ARG A 1 182 ? -1.524 -10.332 30.068 1.00 90.00 182 ARG A O 1
ATOM 1446 N N . LYS A 1 183 ? -2.840 -11.071 28.403 1.00 91.06 183 LYS A N 1
ATOM 1447 C CA . LYS A 1 183 ? -3.098 -12.392 29.008 1.00 91.06 183 LYS A CA 1
ATOM 1448 C C . LYS A 1 183 ? -1.813 -13.202 29.175 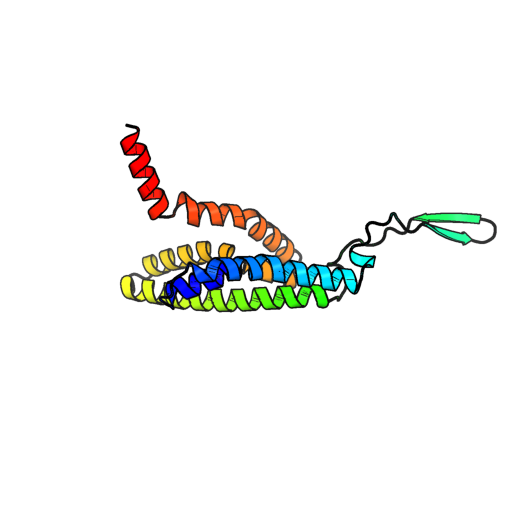1.00 91.06 183 LYS A C 1
ATOM 1450 O O . LYS A 1 183 ? -1.621 -13.825 30.212 1.00 91.06 183 LYS A O 1
ATOM 1455 N N . PHE A 1 184 ? -0.936 -13.175 28.174 1.00 91.31 184 PHE A N 1
ATOM 1456 C CA . PHE A 1 184 ? 0.360 -13.846 28.234 1.00 91.31 184 PHE A CA 1
ATOM 1457 C C . PHE A 1 184 ? 1.259 -13.260 29.331 1.00 91.31 184 PHE A C 1
ATOM 1459 O O . PHE A 1 184 ? 1.790 -14.013 30.140 1.00 91.31 184 PHE A O 1
ATOM 1466 N N . LEU A 1 185 ? 1.356 -11.929 29.422 1.00 91.38 185 LEU A N 1
ATOM 1467 C CA . LEU A 1 185 ? 2.134 -11.244 30.460 1.00 91.38 185 LEU A CA 1
ATOM 1468 C C . LEU A 1 185 ? 1.606 -11.514 31.873 1.00 91.38 185 LEU A C 1
ATOM 1470 O O . LEU A 1 185 ? 2.398 -11.699 32.789 1.00 91.38 185 LEU A O 1
ATOM 1474 N N . VAL A 1 186 ? 0.284 -11.567 32.051 1.00 91.94 186 VAL A N 1
ATOM 1475 C CA . VAL A 1 186 ? -0.329 -11.926 33.341 1.00 91.94 186 VAL A CA 1
ATOM 1476 C C . VAL A 1 186 ? -0.057 -13.385 33.706 1.00 91.94 186 VAL A C 1
ATOM 1478 O O . VAL A 1 186 ? 0.076 -13.677 34.880 1.00 91.94 186 VAL A O 1
ATOM 1481 N N . LYS A 1 187 ? 0.057 -14.295 32.730 1.00 89.81 187 LYS A N 1
ATOM 1482 C CA . LYS A 1 187 ? 0.395 -15.710 32.971 1.00 89.81 187 LYS A CA 1
ATOM 1483 C C . LYS A 1 187 ? 1.881 -15.933 33.300 1.00 89.81 187 LYS A C 1
ATOM 1485 O O . LYS A 1 187 ? 2.234 -16.976 33.835 1.00 89.81 187 LYS A O 1
ATOM 1490 N N . LEU A 1 188 ? 2.738 -14.987 32.920 1.00 88.31 188 LEU A N 1
ATOM 1491 C CA . LEU A 1 188 ? 4.180 -14.987 33.191 1.00 88.31 188 LEU A CA 1
ATOM 1492 C C . LEU A 1 188 ? 4.545 -14.383 34.552 1.00 88.31 188 LEU A C 1
ATOM 1494 O O . LEU A 1 188 ? 5.666 -14.591 35.011 1.00 88.31 188 LEU A O 1
ATOM 1498 N N . ARG A 1 189 ? 3.634 -13.609 35.147 1.00 74.12 189 ARG A N 1
ATOM 1499 C CA . ARG A 1 189 ? 3.751 -13.046 36.493 1.00 74.12 189 ARG A CA 1
ATOM 1500 C C . ARG A 1 189 ? 3.097 -13.983 37.499 1.00 74.12 189 ARG A C 1
ATOM 1502 O O . ARG A 1 189 ? 3.669 -14.096 38.601 1.00 74.12 189 ARG A O 1
#

Organism: Acropora cervicornis (NCBI:txid6130)

Nearest PDB structures (foldseek):
  8flt-assembly1_R  TM=7.367E-01  e=2.364E-05  Homo sapiens
  8y45-assembly1_A  TM=3.459E-01  e=3.535E+00  Homo sapiens
  7vla-assembly1_R  TM=2.641E-01  e=8.055E+00  Homo sapiens

Mean predicted aligned error: 10.26 Å

InterPro domains:
  IPR000832 GPCR, family 2, secretin-like [PF00002] (1-165)
  IPR000832 GPCR, family 2, secretin-like [PR00249] (22-47)
  IPR000832 GPCR, family 2, secretin-like [PR00249] (124-144)
  IPR017981 GPCR, family 2-like, 7TM [PS50261] (1-174)

pLDDT: mean 80.97, std 11.67, range [46.31, 93.75]

Foldseek 3Di:
DLLLLVVVCCVLPNDDDCVVCVVVSVCCVPVVVVVLVVVVCVVCVVLVPPDAFDFDWDDDDPDTDTDGDDPPNDPPPDPPCSVVVVVVVLLVSLVVSLVVVLVSVLVVLCVVQVPPVVSSVVVSVLVCLQSCLVSVNLCVLVVVCVVDVVSVVSSCVCNVCSVVSNCCSVQVVDPVNVVVVVVVVVVVD

Secondary structure (DSSP, 8-state):
-HHHHHHHHHHHH----STTHHHHHHHHHHHHHHHHHHHHHHH-GGGT-----EEEEEEETTEEEEEEE-----TTSSS-HHHHHHHHHHHHHHHHHHHHHHHHHHHHHHHHHTT-HHHHHHHHHHHHHHHHHHHTGGGGGGGTTTT-HHHHHHHHHHHHHHHHHHHIIIIIS-HHHHHHHHHHHHHH-

Sequence (189 aa):
MLVEGINLYIKLVKVFSVKKLFAMYLAIGWGVPAVIVGLVASIRPSTFDMAESETTGITCGALNLTATKQRTRCWMNGNLWIYKGPVLAILLVNFVLFAILLRVIFGKISSKYGNNHVILARKGLRSIIALLPLLGVTWLLGFFIEFHYILTYLFIWLNSIQGVVFFIFHCILDDEVQGAMRKFLVKLR

Solvent-accessible surface area (backbone atoms only — not comparable to full-atom values): 10873 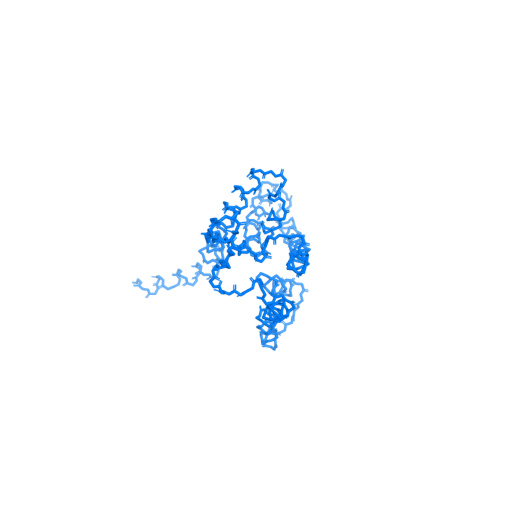Å² total; per-residue (Å²): 75,63,62,56,47,52,51,50,48,36,72,75,76,43,101,68,82,61,77,80,47,51,63,56,45,50,48,53,65,52,45,52,57,52,50,53,52,51,51,49,42,68,78,41,46,79,61,70,54,80,72,75,64,55,68,47,75,47,73,61,86,95,44,81,42,80,43,75,46,78,73,84,85,40,82,80,63,68,93,57,50,82,63,55,44,64,54,50,53,52,49,52,53,27,44,52,50,49,54,52,51,47,53,55,50,48,51,57,45,40,75,74,34,63,90,40,64,70,60,37,50,53,54,48,49,53,48,48,65,50,47,41,54,52,39,43,56,66,58,62,43,63,78,49,28,89,79,37,72,67,40,42,55,50,35,53,53,54,61,68,46,27,62,58,52,43,45,45,46,68,49,67,64,24,68,68,50,45,51,52,50,50,53,52,54,60,73,74,104